Protein AF-A0A414FWM8-F1 (afdb_monomer)

Organism: NCBI:txid147207

Foldseek 3Di:
DLVLLVVLVADSVLLVVLLCLLVQPPDDDPVSSVVLNVQLVVQCVVVVYNVRSSVRSQVCCCPPVVDGSHDGDDDDDPDPPDPDPPPDVFFKWKWWFWDAPNDGDDDTLIDTQPDPWEWEFCQGDDPSHHNPFDPQGHNGFKTWYWDCDPDDRTFIKMAGQQIPQFKWKAALVRDDIDTHDHPDMDTDDQNIWIDGHDGIIIHMHIDGPVPND

InterPro domains:
  IPR000253 Forkhead-associated (FHA) domain [PF00498] (133-197)
  IPR000253 Forkhead-associated (FHA) domain [PS50006] (118-169)
  IPR008984 SMAD/FHA domain superfamily [SSF49879] (136-205)

pLDDT: mean 87.73, std 12.47, range [48.88, 98.5]

Mean predicted aligned error: 9.95 Å

Sequence (213 aa):
MVRALEASHDDVRLYRNALARVRDGEGYTVGERAEAALVLFVAAGCSANVGRAVDYTTEYIRCLMGGRLGTPTSCPVSLDPKKTQVDLVLPRVLGFVRIVDGVIASEPYWVSSGSAGAEIGALATGAEDITDVAGDVSAHHARVWYEAADAGAGRWMLSDLGSSNGTVVVDGDGSAPLRIAKDEAVEIHPGDEVRLGSRTTFVLVEGAAEMAR

Solvent-accessible surface area (backbone atoms only — not comparable to full-atom values): 11970 Å² total; per-residue (Å²): 107,68,74,60,36,52,76,65,76,45,64,50,64,58,47,52,53,52,50,48,24,45,72,54,23,71,98,63,55,75,65,55,29,51,50,52,48,48,46,32,51,50,35,27,68,73,61,76,31,48,68,63,10,52,53,51,33,49,49,46,38,37,75,76,65,75,45,68,86,34,78,49,82,88,72,92,69,89,77,77,82,70,86,70,76,76,88,62,96,60,61,54,21,45,22,41,26,36,40,53,96,92,36,84,72,50,73,63,52,50,39,48,55,87,48,95,36,29,39,34,14,60,63,43,79,57,94,64,31,45,49,95,59,42,93,64,37,33,47,59,22,30,39,38,36,47,47,82,44,99,72,73,80,54,48,38,36,39,27,20,58,58,34,86,58,41,35,33,42,31,51,64,84,71,54,78,73,43,68,52,53,68,73,36,71,45,82,56,54,66,52,22,35,43,31,40,33,91,73,28,35,28,43,30,36,76,49,56,58,88,68,68,116

Radius of gyration: 23.9 Å; Cα contacts (8 Å, |Δi|>4): 403; chains: 1; bounding box: 50×40×64 Å

Secondary structure (DSSP, 8-state):
-HHHHHTTT--HHHHHHHHHHHHH-TT--HHHHHHHHHHHHHHHHHHS-HHHHHHHHHHHHHHHSS---PPPPPPPP-----------SSPEEEEEEEEETTEE-S--EEEETTS--EEESTT--STT-B----TTS-SS-EEEEEE--SSS--EEEEEE-S-SS-EEEE-TT-PPPEEPPBT-EEEE-TT-EEEETTTEEEEEEEEEGGG--

Nearest PDB structures (foldseek):
  5e50-assembly2_B  TM=7.412E-01  e=2.375E-06  Homo sapiens
  1wln-assembly1_A  TM=7.825E-01  e=1.066E-04  Mus musculus
  3hx1-assembly2_B  TM=6.966E-01  e=4.638E-05  Synechocystis sp. PCC 6803
  5w7x-assembly2_A  TM=7.480E-01  e=4.182E-04  Homo sapiens
  4ejq-assembly2_D  TM=5.921E-01  e=1.131E-04  Homo sapiens

Structure (mmCIF, N/CA/C/O backbone):
data_AF-A0A414FWM8-F1
#
_entry.id   AF-A0A414FWM8-F1
#
loop_
_atom_site.group_PDB
_atom_site.id
_atom_site.type_symbol
_atom_site.label_atom_id
_atom_site.label_alt_id
_atom_site.label_comp_id
_atom_site.label_asym_id
_atom_site.label_entity_id
_atom_site.label_seq_id
_atom_site.pdbx_PDB_ins_code
_atom_site.Cartn_x
_atom_site.Cartn_y
_atom_site.Cartn_z
_atom_site.occupancy
_atom_site.B_iso_or_equiv
_atom_site.auth_seq_id
_atom_site.auth_comp_id
_atom_site.auth_asym_id
_atom_site.auth_atom_id
_atom_site.pdbx_PDB_model_num
ATOM 1 N N . MET A 1 1 ? 17.055 13.101 -25.011 1.00 85.94 1 MET A N 1
ATOM 2 C CA . MET A 1 1 ? 16.000 12.155 -25.429 1.00 85.94 1 MET A CA 1
ATOM 3 C C . MET A 1 1 ? 14.939 11.976 -24.350 1.00 85.94 1 MET A C 1
ATOM 5 O O . MET A 1 1 ? 13.837 12.436 -24.570 1.00 85.94 1 MET A O 1
ATOM 9 N N . VAL A 1 2 ? 15.269 11.435 -23.169 1.00 87.00 2 VAL A N 1
ATOM 10 C CA . VAL A 1 2 ? 14.332 11.227 -22.034 1.00 87.00 2 VAL A CA 1
ATOM 11 C C . VAL A 1 2 ? 13.368 12.401 -21.791 1.00 87.00 2 VAL A C 1
ATOM 13 O O . VAL A 1 2 ? 12.169 12.214 -21.924 1.00 87.00 2 VAL A O 1
ATOM 16 N N . ARG A 1 3 ? 13.880 13.621 -21.569 1.00 87.50 3 ARG A N 1
ATOM 17 C CA . ARG A 1 3 ? 13.036 14.818 -21.364 1.00 87.50 3 ARG A CA 1
ATOM 18 C C . ARG A 1 3 ? 12.088 15.132 -22.533 1.00 87.50 3 ARG A C 1
ATOM 20 O O . ARG A 1 3 ? 11.010 15.663 -22.317 1.00 87.50 3 ARG A O 1
ATOM 27 N N . ALA A 1 4 ? 12.494 14.832 -23.768 1.00 86.50 4 ALA A N 1
ATOM 28 C CA . ALA A 1 4 ? 11.677 15.081 -24.959 1.00 86.50 4 ALA A CA 1
ATOM 29 C C . ALA A 1 4 ? 10.542 14.052 -25.099 1.00 86.50 4 ALA A C 1
ATOM 31 O O . ALA A 1 4 ? 9.436 14.406 -25.495 1.00 86.50 4 ALA A O 1
ATOM 32 N N . LEU A 1 5 ? 10.803 12.796 -24.726 1.00 86.69 5 LEU A N 1
ATOM 33 C CA . LEU A 1 5 ? 9.792 11.737 -24.690 1.00 86.69 5 LEU A CA 1
ATOM 34 C C . LEU A 1 5 ? 8.802 11.945 -23.535 1.00 86.69 5 LEU A C 1
ATOM 36 O O . LEU A 1 5 ? 7.604 11.777 -23.732 1.00 86.69 5 LEU A O 1
ATOM 40 N N . GLU A 1 6 ? 9.280 12.401 -22.368 1.00 85.50 6 GLU A N 1
ATOM 41 C CA . GLU A 1 6 ? 8.423 12.796 -21.235 1.00 85.50 6 GLU A CA 1
ATOM 42 C C . GLU A 1 6 ? 7.457 13.918 -21.645 1.00 85.50 6 GLU A C 1
ATOM 44 O O . GLU A 1 6 ? 6.262 13.831 -21.380 1.00 85.50 6 GLU A O 1
ATOM 49 N N . ALA A 1 7 ? 7.950 14.926 -22.373 1.00 86.62 7 ALA A N 1
ATOM 50 C CA . ALA A 1 7 ? 7.121 16.002 -22.918 1.00 86.62 7 ALA A CA 1
ATOM 51 C C . ALA A 1 7 ? 6.130 15.538 -24.006 1.00 86.62 7 ALA A C 1
ATOM 53 O O . ALA A 1 7 ? 5.180 16.254 -24.305 1.00 86.62 7 ALA A O 1
ATOM 54 N N . SER A 1 8 ? 6.343 14.354 -24.589 1.00 82.75 8 SER A N 1
ATOM 55 C CA . SER A 1 8 ? 5.460 13.751 -25.598 1.00 82.75 8 SER A CA 1
ATOM 56 C C . SER A 1 8 ? 4.469 12.743 -24.996 1.00 82.75 8 SER A C 1
ATOM 58 O O . SER A 1 8 ? 3.759 12.080 -25.745 1.00 82.75 8 SER A O 1
ATOM 60 N N . HIS A 1 9 ? 4.410 12.626 -23.662 1.00 78.25 9 HIS A N 1
ATOM 61 C CA . HIS A 1 9 ? 3.551 11.688 -22.924 1.00 78.25 9 HIS A CA 1
ATOM 62 C C . HIS A 1 9 ? 3.754 10.201 -23.272 1.00 78.25 9 HIS A C 1
ATOM 64 O O . HIS A 1 9 ? 2.828 9.402 -23.146 1.00 78.25 9 HIS A O 1
ATOM 70 N N . ASP A 1 10 ? 4.960 9.816 -23.688 1.00 84.06 10 ASP A N 1
ATOM 71 C CA . ASP A 1 10 ? 5.282 8.427 -24.028 1.00 84.06 10 ASP A CA 1
ATOM 72 C C . ASP A 1 10 ? 5.897 7.660 -22.841 1.00 84.06 10 ASP A C 1
ATOM 74 O O . ASP A 1 10 ? 6.390 8.260 -21.879 1.00 84.06 10 ASP A O 1
ATOM 78 N N . ASP A 1 11 ? 5.913 6.324 -22.902 1.00 86.12 11 ASP A N 1
ATOM 79 C CA . ASP A 1 11 ? 6.473 5.475 -21.847 1.00 86.12 11 ASP A CA 1
ATOM 80 C C . ASP A 1 11 ? 8.008 5.505 -21.852 1.00 86.12 11 ASP A C 1
ATOM 82 O O . ASP A 1 11 ? 8.725 4.649 -22.378 1.00 86.12 11 ASP A O 1
ATOM 86 N N . VAL A 1 12 ? 8.538 6.514 -21.178 1.00 89.69 12 VAL A N 1
ATOM 87 C CA . VAL A 1 12 ? 9.975 6.727 -21.006 1.00 89.69 12 VAL A CA 1
ATOM 88 C C . VAL A 1 12 ? 10.642 5.589 -20.222 1.00 89.69 12 VAL A C 1
ATOM 90 O O . VAL A 1 12 ? 11.857 5.391 -20.352 1.00 89.69 12 VAL A O 1
ATOM 93 N N . ARG A 1 13 ? 9.889 4.800 -19.438 1.00 91.75 13 ARG A N 1
ATOM 94 C CA . ARG A 1 13 ? 10.433 3.640 -18.713 1.00 91.75 13 ARG A CA 1
ATOM 95 C C . ARG A 1 13 ? 10.885 2.575 -19.705 1.00 91.75 13 ARG A C 1
ATOM 97 O O . ARG A 1 13 ? 11.991 2.056 -19.561 1.00 91.75 13 ARG A O 1
ATOM 104 N N . LEU A 1 14 ? 10.103 2.323 -20.755 1.00 92.62 14 LEU A N 1
ATOM 105 C CA . LEU A 1 14 ? 10.467 1.389 -21.820 1.00 92.62 14 LEU A CA 1
ATOM 106 C C . LEU A 1 14 ? 11.756 1.818 -22.543 1.00 92.62 14 LEU A C 1
ATOM 108 O O . LEU A 1 14 ? 12.649 0.993 -22.745 1.00 92.62 14 LEU A O 1
ATOM 112 N N . TYR A 1 15 ? 11.918 3.114 -22.834 1.00 93.06 15 TYR A N 1
ATOM 113 C CA . TYR A 1 15 ? 13.146 3.641 -23.444 1.00 93.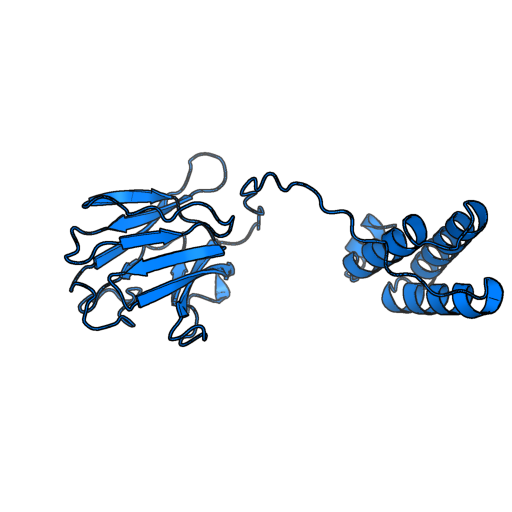06 15 TYR A CA 1
ATOM 114 C C . TYR A 1 15 ? 14.369 3.428 -22.539 1.00 93.06 15 TYR A C 1
ATOM 116 O O . TYR A 1 15 ? 15.413 2.955 -22.994 1.00 93.06 15 TYR A O 1
ATOM 124 N N . ARG A 1 16 ? 14.249 3.747 -21.239 1.00 92.75 16 ARG A N 1
ATOM 125 C CA . ARG A 1 16 ? 15.324 3.532 -20.250 1.00 92.75 16 ARG A CA 1
ATOM 126 C C . ARG A 1 16 ? 15.691 2.051 -20.142 1.00 92.75 16 ARG A C 1
ATOM 128 O O . ARG A 1 16 ? 16.875 1.724 -20.130 1.00 92.75 16 ARG A O 1
ATOM 135 N N . ASN A 1 17 ? 14.693 1.171 -20.128 1.00 91.75 17 ASN A N 1
ATOM 136 C CA . ASN A 1 17 ? 14.881 -0.275 -20.069 1.00 91.75 17 ASN A CA 1
ATOM 137 C C . ASN A 1 17 ? 15.600 -0.820 -21.310 1.00 91.75 17 ASN A C 1
ATOM 139 O O . ASN A 1 17 ? 16.481 -1.669 -21.181 1.00 91.75 17 ASN A O 1
ATOM 143 N N . ALA A 1 18 ? 15.238 -0.347 -22.505 1.00 92.31 18 ALA A N 1
ATOM 144 C CA . ALA A 1 18 ? 15.902 -0.733 -23.747 1.00 92.31 18 ALA A CA 1
ATOM 145 C C . ALA A 1 18 ? 17.357 -0.246 -23.777 1.00 92.31 18 ALA A C 1
ATOM 147 O O . ALA A 1 18 ? 18.261 -1.024 -24.073 1.00 92.31 18 ALA A O 1
ATOM 148 N N . LEU A 1 19 ? 17.605 1.007 -23.382 1.00 92.19 19 LEU A N 1
ATOM 149 C CA . LEU A 1 19 ? 18.957 1.560 -23.312 1.00 92.19 19 LEU A CA 1
ATOM 150 C C . LEU A 1 19 ? 19.838 0.821 -22.293 1.00 92.19 19 LEU A C 1
ATOM 152 O O . LEU A 1 19 ? 21.001 0.549 -22.583 1.00 92.19 19 LEU A O 1
ATOM 156 N N . ALA A 1 20 ? 19.293 0.462 -21.126 1.00 90.75 20 ALA A N 1
ATOM 157 C CA . ALA A 1 20 ? 20.005 -0.338 -20.129 1.00 90.75 20 ALA A CA 1
ATOM 158 C C . ALA A 1 20 ? 20.397 -1.713 -20.688 1.00 90.75 20 ALA A C 1
ATOM 160 O O . ALA A 1 20 ? 21.539 -2.130 -20.538 1.00 90.75 20 ALA A O 1
ATOM 161 N N . ARG A 1 21 ? 19.496 -2.382 -21.418 1.00 89.69 21 ARG A N 1
ATOM 162 C CA . ARG A 1 21 ? 19.806 -3.659 -22.079 1.00 89.69 21 ARG A CA 1
ATOM 163 C C . ARG A 1 21 ? 20.855 -3.524 -23.185 1.00 89.69 21 ARG A C 1
ATOM 165 O O . ARG A 1 21 ? 21.695 -4.404 -23.313 1.00 89.69 21 ARG A O 1
ATOM 172 N N . VAL A 1 22 ? 20.849 -2.437 -23.962 1.00 90.69 22 VAL A N 1
ATOM 173 C CA . VAL A 1 22 ? 21.924 -2.166 -24.937 1.00 90.69 22 VAL A CA 1
ATOM 174 C C . VAL A 1 22 ? 23.261 -1.960 -24.225 1.00 90.69 22 VAL A C 1
ATOM 176 O O . VAL A 1 22 ? 24.287 -2.451 -24.683 1.00 90.69 22 VAL A O 1
ATOM 179 N N . ARG A 1 23 ? 23.267 -1.235 -23.103 1.00 87.56 23 ARG A N 1
ATOM 180 C CA . ARG A 1 23 ? 24.487 -0.929 -22.348 1.00 87.56 23 ARG A CA 1
ATOM 181 C C . ARG A 1 23 ? 25.073 -2.162 -21.658 1.00 87.56 23 ARG A C 1
ATOM 183 O O . ARG A 1 23 ? 26.277 -2.385 -21.755 1.00 87.56 23 ARG A O 1
ATOM 190 N N . ASP A 1 24 ? 24.224 -2.927 -20.980 1.00 85.75 24 ASP A N 1
ATOM 191 C CA . ASP A 1 24 ? 24.625 -3.980 -20.041 1.00 85.75 24 ASP A CA 1
ATOM 192 C C . ASP A 1 24 ? 24.451 -5.395 -20.622 1.00 85.75 24 ASP A C 1
ATOM 194 O O . ASP A 1 24 ? 24.758 -6.383 -19.959 1.00 85.75 24 ASP A O 1
ATOM 198 N N . GLY A 1 25 ? 23.945 -5.512 -21.854 1.00 79.88 25 GLY A N 1
ATOM 199 C CA . GLY A 1 25 ? 23.781 -6.784 -22.548 1.00 79.88 25 GLY A CA 1
ATOM 200 C C . GLY A 1 25 ? 25.122 -7.447 -22.870 1.00 79.88 25 GLY A C 1
ATOM 201 O O . GLY A 1 25 ? 26.041 -6.820 -23.409 1.00 79.88 25 GLY A O 1
ATOM 202 N N . GLU A 1 26 ? 25.220 -8.738 -22.558 1.00 78.94 26 GLU A N 1
ATOM 203 C CA . GLU A 1 26 ? 26.382 -9.566 -22.880 1.00 78.94 26 GLU A CA 1
ATOM 204 C C . GLU A 1 26 ? 26.436 -9.914 -24.377 1.00 78.94 26 GLU A C 1
ATOM 206 O O . GLU A 1 26 ? 25.439 -9.830 -25.093 1.00 78.94 26 GLU A O 1
ATOM 211 N N . GLY A 1 27 ? 27.614 -10.316 -24.863 1.00 79.06 27 GLY A N 1
ATOM 212 C CA . GLY A 1 27 ? 27.788 -10.792 -26.242 1.00 79.06 27 GLY A CA 1
ATOM 213 C C . GLY A 1 27 ? 27.981 -9.704 -27.303 1.00 79.06 27 GLY A C 1
ATOM 214 O O . GLY A 1 27 ? 28.142 -10.045 -28.468 1.00 79.06 27 GLY A O 1
ATOM 215 N N . TYR A 1 28 ? 28.027 -8.427 -26.912 1.00 84.25 28 TYR A N 1
ATOM 216 C CA . TYR A 1 28 ? 28.297 -7.301 -27.813 1.00 84.25 28 TYR A CA 1
ATOM 217 C C . TYR A 1 28 ? 29.640 -6.626 -27.526 1.00 84.25 28 TYR A C 1
ATOM 219 O O . TYR A 1 28 ? 30.096 -6.526 -26.382 1.00 84.25 28 TYR A O 1
ATOM 227 N N . THR A 1 29 ? 30.266 -6.094 -28.567 1.00 88.44 29 THR A N 1
ATOM 228 C CA . THR A 1 29 ? 31.413 -5.188 -28.473 1.00 88.44 29 THR A CA 1
ATOM 229 C C . THR A 1 29 ? 30.976 -3.775 -28.070 1.00 88.44 29 THR A C 1
ATOM 231 O O . THR A 1 29 ? 29.799 -3.416 -28.103 1.00 88.44 29 THR A O 1
ATOM 234 N N . VAL A 1 30 ? 31.935 -2.923 -27.691 1.00 89.00 30 VAL A N 1
ATOM 235 C CA . VAL A 1 30 ? 31.656 -1.503 -27.399 1.00 89.00 30 VAL A CA 1
ATOM 236 C C . VAL A 1 30 ? 31.080 -0.783 -28.626 1.00 89.00 30 VAL A C 1
ATOM 238 O O . VAL A 1 30 ? 30.173 0.032 -28.471 1.00 89.00 30 VAL A O 1
ATOM 241 N N . GLY A 1 31 ? 31.575 -1.103 -29.827 1.00 89.81 31 GLY A N 1
ATOM 242 C CA . GLY A 1 31 ? 31.095 -0.516 -31.080 1.00 89.81 31 GLY A CA 1
ATOM 243 C C . GLY A 1 31 ? 29.647 -0.895 -31.370 1.00 89.81 31 GLY A C 1
ATOM 244 O O . GLY A 1 31 ? 28.814 -0.021 -31.575 1.00 89.81 31 GLY A O 1
ATOM 245 N N . GLU A 1 32 ? 29.331 -2.182 -31.261 1.00 89.62 32 GLU A N 1
ATOM 246 C CA . GLU A 1 32 ? 27.973 -2.706 -31.423 1.00 89.62 32 GLU A CA 1
ATOM 247 C C . GLU A 1 32 ? 26.982 -2.086 -30.429 1.00 89.62 32 GLU A C 1
ATOM 249 O O . GLU A 1 32 ? 25.879 -1.690 -30.803 1.00 89.62 32 GLU A O 1
ATOM 254 N N . ARG A 1 33 ? 27.385 -1.908 -29.164 1.00 91.12 33 ARG A N 1
ATOM 255 C CA . ARG A 1 33 ? 26.550 -1.209 -28.175 1.00 91.12 33 ARG A CA 1
ATOM 256 C C . ARG A 1 33 ? 26.312 0.255 -28.537 1.00 91.12 33 ARG A C 1
ATOM 258 O O . ARG A 1 33 ? 25.193 0.746 -28.393 1.00 91.12 33 ARG A O 1
ATOM 265 N N . ALA A 1 34 ? 27.347 0.961 -28.991 1.00 92.56 34 ALA A N 1
ATOM 266 C CA . ALA A 1 34 ? 27.219 2.354 -29.411 1.00 92.56 34 ALA A CA 1
ATOM 267 C C . ALA A 1 34 ? 26.302 2.489 -30.636 1.00 92.56 34 ALA A C 1
ATOM 269 O O . ALA A 1 34 ? 25.457 3.383 -30.677 1.00 92.56 34 ALA A O 1
ATOM 270 N N . GLU A 1 35 ? 26.423 1.571 -31.593 1.00 93.75 35 GLU A N 1
ATOM 271 C CA . GLU A 1 35 ? 25.574 1.499 -32.778 1.00 93.75 35 GLU A CA 1
ATOM 272 C C . GLU A 1 35 ? 24.109 1.251 -32.406 1.00 93.75 35 GLU A C 1
ATOM 274 O O . GLU A 1 35 ? 23.242 2.051 -32.756 1.00 93.75 35 GLU A O 1
ATOM 279 N N . ALA A 1 36 ? 23.825 0.220 -31.610 1.00 92.81 36 ALA A N 1
ATOM 280 C CA . ALA A 1 36 ? 22.475 -0.077 -31.139 1.00 92.81 36 ALA A CA 1
ATOM 281 C C . ALA A 1 36 ? 21.853 1.092 -30.349 1.00 92.81 36 ALA A C 1
ATOM 283 O O . ALA A 1 36 ? 20.671 1.405 -30.520 1.00 92.81 36 ALA A O 1
ATOM 284 N N . ALA A 1 37 ? 22.642 1.781 -29.517 1.00 94.81 37 ALA A N 1
ATOM 285 C CA . ALA A 1 37 ? 22.182 2.952 -28.771 1.00 94.81 37 ALA A CA 1
ATOM 286 C C . ALA A 1 37 ? 21.867 4.137 -29.699 1.00 94.81 37 ALA A C 1
ATOM 288 O O . ALA A 1 37 ? 20.877 4.841 -29.481 1.00 94.81 37 ALA A O 1
ATOM 289 N N . LEU A 1 38 ? 22.674 4.345 -30.744 1.00 96.12 38 LEU A N 1
ATOM 290 C CA . LEU A 1 38 ? 22.427 5.368 -31.758 1.00 96.12 38 LEU A CA 1
ATOM 291 C C . LEU A 1 38 ? 21.159 5.057 -32.556 1.00 96.12 38 LEU A C 1
ATOM 293 O O . LEU A 1 38 ? 20.334 5.947 -32.747 1.00 96.12 38 LEU A O 1
ATOM 297 N N . VAL A 1 39 ? 20.967 3.802 -32.968 1.00 96.06 39 VAL A N 1
ATOM 298 C CA . VAL A 1 39 ? 19.754 3.359 -33.668 1.00 96.06 39 VAL A CA 1
ATOM 299 C C . VAL A 1 39 ? 18.517 3.614 -32.808 1.00 96.06 39 VAL A C 1
ATOM 301 O O . VAL A 1 39 ? 17.552 4.188 -33.303 1.00 96.06 39 VAL A O 1
ATOM 304 N N . LEU A 1 40 ? 18.554 3.267 -31.515 1.00 95.88 40 LEU A N 1
ATOM 305 C CA . LEU A 1 40 ? 17.463 3.556 -30.575 1.00 95.88 40 LEU A CA 1
ATOM 306 C C . LEU A 1 40 ? 17.184 5.054 -30.446 1.00 95.88 40 LEU A C 1
ATOM 308 O O . LEU A 1 40 ? 16.029 5.477 -30.477 1.00 95.88 40 LEU A O 1
ATOM 312 N N . PHE A 1 41 ? 18.235 5.865 -30.323 1.00 96.31 41 PHE A N 1
ATOM 313 C CA . PHE A 1 41 ? 18.110 7.315 -30.226 1.00 96.31 41 PHE A CA 1
ATOM 314 C C . PHE A 1 41 ? 17.474 7.919 -31.485 1.00 96.31 41 PHE A C 1
ATOM 316 O O . PHE A 1 41 ? 16.538 8.713 -31.383 1.00 96.31 41 PHE A O 1
ATOM 323 N N . VAL A 1 42 ? 17.951 7.529 -32.669 1.00 96.75 42 VAL A N 1
ATOM 324 C CA . VAL A 1 42 ? 17.437 8.027 -33.952 1.00 96.75 42 VAL A CA 1
ATOM 325 C C . VAL A 1 42 ? 16.004 7.554 -34.172 1.00 96.75 42 VAL A C 1
ATOM 327 O O . VAL A 1 42 ? 15.140 8.371 -34.475 1.00 96.75 42 VAL A O 1
ATOM 330 N N . ALA A 1 43 ? 15.717 6.270 -33.951 1.00 96.12 43 ALA A N 1
ATOM 331 C CA . ALA A 1 43 ? 14.373 5.728 -34.108 1.00 96.12 43 ALA A CA 1
ATOM 332 C C . ALA A 1 43 ? 13.372 6.413 -33.162 1.00 96.12 43 ALA A C 1
ATOM 334 O O . ALA A 1 43 ? 12.271 6.756 -33.595 1.00 96.12 43 ALA A O 1
ATOM 335 N N . ALA A 1 44 ? 13.757 6.696 -31.912 1.00 95.00 44 ALA A N 1
ATOM 336 C CA . ALA A 1 44 ? 12.927 7.441 -30.963 1.00 95.00 44 ALA A CA 1
ATOM 337 C C . ALA A 1 44 ? 12.697 8.892 -31.406 1.00 95.00 44 ALA A C 1
ATOM 339 O O . ALA A 1 44 ? 11.567 9.372 -31.361 1.00 95.00 44 ALA A O 1
ATOM 340 N N . GLY A 1 45 ? 13.740 9.574 -31.889 1.00 91.88 45 GLY A N 1
ATOM 341 C CA . GLY A 1 45 ? 13.624 10.944 -32.391 1.00 91.88 45 GLY A CA 1
ATOM 342 C C . GLY A 1 45 ? 12.757 11.061 -33.647 1.00 91.88 45 GLY A C 1
ATOM 343 O O . GLY A 1 45 ? 11.976 11.998 -33.763 1.00 91.88 45 GLY A O 1
ATOM 344 N N . CYS A 1 46 ? 12.863 10.106 -34.574 1.00 94.12 46 CYS A N 1
ATOM 345 C CA . CYS A 1 46 ? 12.112 10.121 -35.830 1.00 94.12 46 CYS A CA 1
ATOM 346 C C . CYS A 1 46 ? 10.656 9.683 -35.668 1.00 94.12 46 CYS A C 1
ATOM 348 O O . CYS A 1 46 ? 9.785 10.190 -36.370 1.00 94.12 46 CYS A O 1
ATOM 350 N N . SER A 1 47 ? 10.391 8.717 -34.790 1.00 92.19 47 SER A N 1
ATOM 351 C CA . SER A 1 47 ? 9.037 8.187 -34.607 1.00 92.19 47 SER A CA 1
ATOM 352 C C . SER A 1 47 ? 8.223 8.952 -33.570 1.00 92.19 47 SER A C 1
ATOM 354 O O . SER A 1 47 ? 7.001 8.825 -33.583 1.00 92.19 47 SER A O 1
ATOM 356 N N . ALA A 1 48 ? 8.888 9.685 -32.665 1.00 89.12 48 ALA A N 1
ATOM 357 C CA . ALA A 1 48 ? 8.288 10.206 -31.437 1.00 89.12 48 ALA A CA 1
ATOM 358 C C . ALA A 1 48 ? 7.451 9.136 -30.701 1.00 89.12 48 ALA A C 1
ATOM 360 O O . ALA A 1 48 ? 6.427 9.447 -30.100 1.00 89.12 48 ALA A O 1
ATOM 361 N N . ASN A 1 49 ? 7.861 7.866 -30.822 1.00 91.38 49 ASN A N 1
ATOM 362 C CA . ASN A 1 49 ? 7.158 6.714 -30.284 1.00 91.38 49 ASN A CA 1
ATOM 363 C C . ASN A 1 49 ? 8.162 5.678 -29.755 1.00 91.38 49 ASN A C 1
ATOM 365 O O . ASN A 1 49 ? 8.877 5.030 -30.523 1.00 91.38 49 ASN A O 1
ATOM 369 N N . VAL A 1 50 ? 8.213 5.504 -28.439 1.00 93.31 50 VAL A N 1
ATOM 370 C CA . VAL A 1 50 ? 9.171 4.629 -27.762 1.00 93.31 50 VAL A CA 1
ATOM 371 C C . VAL A 1 50 ? 8.976 3.175 -28.168 1.00 93.31 50 VAL A C 1
ATOM 373 O O . VAL A 1 50 ? 9.965 2.498 -28.440 1.00 93.31 50 VAL A O 1
ATOM 376 N N . GLY A 1 51 ? 7.731 2.701 -28.261 1.00 94.12 51 GLY A N 1
ATOM 377 C CA . GLY A 1 51 ? 7.434 1.326 -28.673 1.00 94.12 51 GLY A CA 1
ATOM 378 C C . GLY A 1 51 ? 8.001 1.016 -30.058 1.00 94.12 51 GLY A C 1
ATOM 379 O O . GLY A 1 51 ? 8.816 0.108 -30.210 1.00 94.12 51 GLY A O 1
ATOM 380 N N . ARG A 1 52 ? 7.679 1.854 -31.051 1.00 94.38 52 ARG A N 1
ATOM 381 C CA . ARG A 1 52 ? 8.186 1.709 -32.425 1.00 94.38 52 ARG A CA 1
ATOM 382 C C . ARG A 1 52 ? 9.703 1.813 -32.502 1.00 94.38 52 ARG A C 1
ATOM 384 O O . ARG A 1 52 ? 10.313 1.119 -33.310 1.00 94.38 52 ARG A O 1
ATOM 391 N N . ALA A 1 53 ? 10.308 2.679 -31.693 1.00 95.50 53 ALA A N 1
ATOM 392 C CA . ALA A 1 53 ? 11.756 2.805 -31.633 1.00 95.50 53 ALA A CA 1
ATOM 393 C C . ALA A 1 53 ? 12.416 1.532 -31.093 1.00 95.50 53 ALA A C 1
ATOM 395 O O . ALA A 1 53 ? 13.364 1.040 -31.696 1.00 95.50 53 ALA A O 1
ATOM 396 N N . VAL A 1 54 ? 11.890 0.971 -30.001 1.00 95.62 54 VAL A N 1
ATOM 397 C CA . VAL A 1 54 ? 12.398 -0.273 -29.408 1.00 95.62 54 VAL A CA 1
ATOM 398 C C . VAL A 1 54 ? 12.204 -1.458 -30.350 1.00 95.62 54 VAL A C 1
ATOM 400 O O . VAL A 1 54 ? 13.144 -2.237 -30.522 1.00 95.62 54 VAL A O 1
ATOM 403 N N . ASP A 1 55 ? 11.048 -1.573 -31.003 1.00 95.50 55 ASP A N 1
ATOM 404 C CA . ASP A 1 55 ? 10.791 -2.622 -31.995 1.00 95.50 55 ASP A CA 1
ATOM 405 C C . ASP A 1 55 ? 11.776 -2.526 -33.163 1.00 95.50 55 ASP A C 1
ATOM 407 O O . ASP A 1 55 ? 12.426 -3.511 -33.517 1.00 95.50 55 ASP A O 1
ATOM 411 N N . TYR A 1 56 ? 11.955 -1.320 -33.716 1.00 95.88 56 TYR A N 1
ATOM 412 C CA . TYR A 1 56 ? 12.890 -1.077 -34.811 1.00 95.88 56 TYR A CA 1
ATOM 413 C C . TYR A 1 56 ? 14.331 -1.415 -34.419 1.00 95.88 56 TYR A C 1
ATOM 415 O O . TYR A 1 56 ? 15.029 -2.106 -35.158 1.00 95.88 56 TYR A O 1
ATOM 423 N N . THR A 1 57 ? 14.789 -0.965 -33.250 1.00 94.50 57 THR A N 1
ATOM 424 C CA . THR A 1 57 ? 16.141 -1.266 -32.766 1.00 94.50 57 THR A CA 1
ATOM 425 C C . THR A 1 57 ? 16.332 -2.755 -32.502 1.00 94.50 57 THR A C 1
ATOM 427 O O . THR A 1 57 ? 17.384 -3.300 -32.827 1.00 94.50 57 THR A O 1
ATOM 430 N N . THR A 1 58 ? 15.331 -3.433 -31.943 1.00 92.69 58 THR A N 1
ATOM 431 C CA . THR A 1 58 ? 15.399 -4.881 -31.701 1.00 92.69 58 THR A CA 1
ATOM 432 C C . THR A 1 58 ? 15.517 -5.645 -33.016 1.00 92.69 58 THR A C 1
ATOM 434 O O . THR A 1 58 ? 16.336 -6.558 -33.129 1.00 92.69 58 THR A O 1
ATOM 437 N N . GLU A 1 59 ? 14.749 -5.239 -34.025 1.00 93.75 59 GLU A N 1
ATOM 438 C CA . GLU A 1 59 ? 14.807 -5.811 -35.367 1.00 93.75 59 GLU A CA 1
ATOM 439 C C . GLU A 1 59 ? 16.150 -5.536 -36.056 1.00 93.75 59 GLU A C 1
ATOM 441 O O . GLU A 1 59 ? 16.734 -6.438 -36.659 1.00 93.75 59 GLU A O 1
ATOM 446 N N . TYR A 1 60 ? 16.679 -4.320 -35.906 1.00 92.81 60 TYR A N 1
ATOM 447 C CA . TYR A 1 60 ? 17.999 -3.935 -36.401 1.00 92.81 60 TYR A CA 1
ATOM 448 C C . TYR A 1 60 ? 19.095 -4.834 -35.820 1.00 92.81 60 TYR A C 1
ATOM 450 O O . TYR A 1 60 ? 19.859 -5.445 -36.565 1.00 92.81 60 TYR A O 1
ATOM 458 N N . ILE A 1 61 ? 19.136 -4.971 -34.490 1.00 90.56 61 ILE A N 1
ATOM 459 C CA . ILE A 1 61 ? 20.110 -5.816 -33.786 1.00 90.56 61 ILE A CA 1
ATOM 460 C C . ILE A 1 61 ? 20.002 -7.271 -34.258 1.00 90.56 61 ILE A C 1
ATOM 462 O O . ILE A 1 61 ? 21.018 -7.928 -34.491 1.00 90.56 61 ILE A O 1
ATOM 466 N N . ARG A 1 62 ? 18.776 -7.772 -34.444 1.00 89.12 62 ARG A N 1
ATOM 467 C CA . ARG A 1 62 ? 18.539 -9.132 -34.935 1.00 89.12 62 ARG A CA 1
ATOM 468 C C . ARG A 1 62 ? 19.093 -9.343 -36.338 1.00 89.12 62 ARG A C 1
ATOM 470 O O . ARG A 1 62 ? 19.784 -10.330 -36.575 1.00 89.12 62 ARG A O 1
ATOM 477 N N . CYS A 1 63 ? 18.770 -8.444 -37.261 1.00 89.31 63 CYS A N 1
ATOM 478 C CA . CYS A 1 63 ? 19.090 -8.613 -38.675 1.00 89.31 63 CYS A CA 1
ATOM 479 C C . CYS A 1 63 ? 20.549 -8.295 -39.012 1.00 89.31 63 CYS A C 1
ATOM 481 O O . CYS A 1 63 ? 21.123 -8.957 -39.872 1.00 89.31 63 CYS A O 1
ATOM 483 N N . LEU A 1 64 ? 21.143 -7.294 -38.361 1.00 85.94 64 LEU A N 1
ATOM 484 C CA . LEU A 1 64 ? 22.453 -6.763 -38.752 1.00 85.94 64 LEU A CA 1
ATOM 485 C C . LEU A 1 64 ? 23.572 -7.138 -37.787 1.00 85.94 64 LEU A 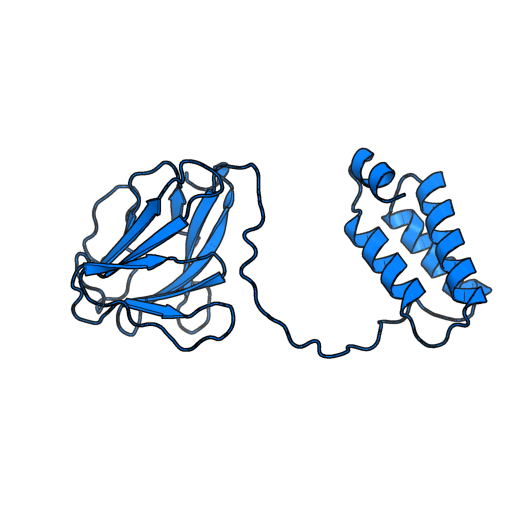C 1
ATOM 487 O O . LEU A 1 64 ? 24.723 -7.214 -38.200 1.00 85.94 64 LEU A O 1
ATOM 491 N N . MET A 1 65 ? 23.238 -7.424 -36.530 1.00 82.44 65 MET A N 1
ATOM 492 C CA . MET A 1 65 ? 24.221 -7.763 -35.497 1.00 82.44 65 MET A CA 1
ATOM 493 C C . MET A 1 65 ? 24.115 -9.232 -35.064 1.00 82.44 65 MET A C 1
ATOM 495 O O . MET A 1 65 ? 24.839 -9.672 -34.178 1.00 82.44 65 MET A O 1
ATOM 499 N N . GLY A 1 66 ? 23.189 -9.998 -35.661 1.00 77.31 66 GLY A N 1
ATOM 500 C CA . GLY A 1 66 ? 23.011 -11.436 -35.423 1.00 77.31 66 GLY A CA 1
ATOM 501 C C . GLY A 1 66 ? 22.608 -11.808 -33.993 1.00 77.31 66 GLY A C 1
ATOM 502 O O . GLY A 1 66 ? 22.656 -12.982 -33.628 1.00 77.31 66 GLY A O 1
ATOM 503 N N . GLY A 1 67 ? 22.228 -10.825 -33.175 1.00 76.81 67 GLY A N 1
ATOM 504 C CA . GLY A 1 67 ? 21.998 -11.001 -31.746 1.00 76.81 67 GLY A CA 1
ATOM 505 C C . GLY A 1 67 ? 20.577 -10.655 -31.311 1.00 76.81 67 GLY A C 1
ATOM 506 O O . GLY A 1 67 ? 19.696 -10.343 -32.109 1.00 76.81 67 GLY A O 1
ATOM 507 N N . ARG A 1 68 ? 20.338 -10.704 -30.004 1.00 76.38 68 ARG A N 1
ATOM 508 C CA . ARG A 1 68 ? 19.103 -10.235 -29.367 1.00 76.38 68 ARG A CA 1
ATOM 509 C C . ARG A 1 68 ? 19.477 -9.283 -28.245 1.00 76.38 68 ARG A C 1
ATOM 511 O O . ARG A 1 68 ? 20.501 -9.488 -27.604 1.00 76.38 68 ARG A O 1
ATOM 518 N N . LEU A 1 69 ? 18.613 -8.310 -27.953 1.00 76.75 69 LEU A N 1
ATOM 519 C CA . LEU A 1 69 ? 18.703 -7.538 -26.711 1.00 76.75 69 LEU A CA 1
ATOM 520 C C . LEU A 1 69 ? 18.672 -8.506 -25.519 1.00 76.75 69 LEU A C 1
ATOM 522 O O . LEU A 1 69 ? 17.612 -8.992 -25.123 1.00 76.75 69 LEU A O 1
ATOM 526 N N . GLY A 1 70 ? 19.858 -8.829 -25.008 1.00 71.88 70 GLY A N 1
ATOM 527 C CA . GLY A 1 70 ? 20.043 -9.772 -23.919 1.00 71.88 70 GLY A CA 1
ATOM 528 C C . GLY A 1 70 ? 19.495 -9.212 -22.614 1.00 71.88 70 GLY A C 1
ATOM 529 O O . GLY A 1 70 ? 19.450 -7.998 -22.401 1.00 71.88 70 GLY A O 1
ATOM 530 N N . THR A 1 71 ? 19.074 -10.106 -21.727 1.00 74.69 71 THR A N 1
ATOM 531 C CA . THR A 1 71 ? 18.814 -9.743 -20.335 1.00 74.69 71 THR A CA 1
ATOM 532 C C . THR A 1 71 ? 20.167 -9.546 -19.647 1.00 74.69 71 THR A C 1
ATOM 534 O O . THR A 1 71 ? 20.972 -10.474 -19.682 1.00 74.69 71 THR A O 1
ATOM 537 N N . PRO A 1 72 ? 20.443 -8.376 -19.043 1.00 72.50 72 PRO A N 1
ATOM 538 C CA . PRO A 1 72 ? 21.660 -8.175 -18.268 1.00 72.50 72 PRO A CA 1
ATOM 539 C C . PRO A 1 72 ? 21.741 -9.181 -17.120 1.00 72.50 72 PRO A C 1
ATOM 541 O O . PRO A 1 72 ? 20.723 -9.487 -16.490 1.00 72.50 72 PRO A O 1
ATOM 544 N N . THR A 1 73 ? 22.942 -9.675 -16.835 1.00 74.00 73 THR A N 1
ATOM 545 C CA . THR A 1 73 ? 23.175 -10.591 -15.715 1.00 74.00 73 THR A CA 1
ATOM 546 C C . THR A 1 73 ? 22.837 -9.900 -14.395 1.00 74.00 73 THR A C 1
ATOM 548 O O . THR A 1 73 ? 23.257 -8.770 -14.137 1.00 74.00 73 THR A O 1
ATOM 551 N N . SER A 1 74 ? 22.047 -10.567 -13.552 1.00 73.31 74 SER A N 1
ATOM 552 C CA . SER A 1 74 ? 21.676 -10.040 -12.240 1.00 73.31 74 SER A CA 1
ATOM 553 C C . SER A 1 74 ? 22.888 -10.041 -11.307 1.00 73.31 74 SER A C 1
ATOM 555 O O . SER A 1 74 ? 23.406 -11.106 -10.974 1.00 73.31 74 SER A O 1
ATOM 557 N N . CYS A 1 75 ? 23.294 -8.866 -10.834 1.00 67.88 75 CYS A N 1
ATOM 558 C CA . CYS A 1 75 ? 24.247 -8.726 -9.737 1.00 67.88 75 CYS A CA 1
ATOM 559 C C . CYS A 1 75 ? 23.466 -8.419 -8.451 1.00 67.88 75 CYS A C 1
ATOM 561 O O . CYS A 1 75 ? 22.779 -7.395 -8.419 1.00 67.88 75 CYS A O 1
ATOM 563 N N . PRO A 1 76 ? 23.540 -9.257 -7.400 1.00 62.09 76 PRO A N 1
ATOM 564 C CA . PRO A 1 76 ? 22.935 -8.932 -6.116 1.00 62.09 76 PRO A CA 1
ATOM 565 C C . PRO A 1 76 ? 23.576 -7.651 -5.585 1.00 62.09 76 PRO A C 1
ATOM 567 O O . PRO A 1 76 ? 24.785 -7.599 -5.360 1.00 62.09 76 PRO A O 1
ATOM 570 N N . VAL A 1 77 ? 22.773 -6.607 -5.412 1.00 62.94 77 VAL A N 1
ATOM 571 C CA . VAL A 1 77 ? 23.200 -5.389 -4.727 1.00 62.94 77 VAL A CA 1
ATOM 572 C C . VAL A 1 77 ? 22.687 -5.492 -3.300 1.00 62.94 77 VAL A C 1
ATOM 574 O O . VAL A 1 77 ? 21.515 -5.806 -3.095 1.00 62.94 77 VAL A O 1
ATOM 577 N N . SER A 1 78 ? 23.553 -5.244 -2.315 1.00 54.56 78 SER A N 1
ATOM 578 C CA . SER A 1 78 ? 23.097 -5.051 -0.939 1.00 54.56 78 SER A CA 1
ATOM 579 C C . SER A 1 78 ? 22.203 -3.818 -0.927 1.00 54.56 78 SER A C 1
ATOM 581 O O . SER A 1 78 ? 22.676 -2.708 -1.172 1.00 54.56 78 SER A O 1
ATOM 583 N N . LEU A 1 79 ? 20.909 -4.020 -0.707 1.00 56.91 79 LEU A N 1
ATOM 584 C CA . LEU A 1 79 ? 19.977 -2.923 -0.519 1.00 56.91 79 LEU A CA 1
ATOM 585 C C . LEU A 1 79 ? 20.212 -2.366 0.886 1.00 56.91 79 LEU A C 1
ATOM 587 O O . LEU A 1 79 ? 20.184 -3.115 1.857 1.00 56.91 79 LEU A O 1
ATOM 591 N N . ASP A 1 80 ? 20.480 -1.068 0.977 1.00 57.06 80 ASP A N 1
ATOM 592 C CA . ASP A 1 80 ? 20.203 -0.295 2.185 1.00 57.06 80 ASP A CA 1
ATOM 593 C C . ASP A 1 80 ? 18.793 0.271 1.967 1.00 57.06 80 ASP A C 1
ATOM 595 O O . ASP A 1 80 ? 18.641 1.185 1.142 1.00 57.06 80 ASP A O 1
ATOM 599 N N . PRO A 1 81 ? 17.741 -0.341 2.543 1.00 53.69 81 PRO A N 1
ATOM 600 C CA . PRO A 1 81 ? 16.360 0.033 2.287 1.00 53.69 81 PRO A CA 1
ATOM 601 C C . PRO A 1 81 ? 16.070 1.362 2.984 1.00 53.69 81 PRO A C 1
ATOM 603 O O . PRO A 1 81 ? 15.394 1.440 4.002 1.00 53.69 81 PRO A O 1
ATOM 606 N N . LYS A 1 82 ? 16.575 2.465 2.433 1.00 55.91 82 LYS A N 1
ATOM 607 C CA . LYS A 1 82 ? 16.078 3.777 2.829 1.00 55.91 82 LYS A CA 1
ATOM 608 C C . LYS A 1 82 ? 14.653 3.875 2.326 1.00 55.91 82 LYS A C 1
ATOM 610 O O . LYS A 1 82 ? 14.452 3.968 1.111 1.00 55.91 82 LYS A O 1
ATOM 615 N N . LYS A 1 83 ? 13.692 3.881 3.257 1.00 55.34 83 LYS A N 1
ATOM 616 C CA . LYS A 1 83 ? 12.293 4.248 3.013 1.00 55.34 83 LYS A CA 1
ATOM 617 C C . LYS A 1 83 ? 12.259 5.649 2.412 1.00 55.34 83 LYS A C 1
ATOM 619 O O . LYS A 1 83 ? 12.193 6.659 3.103 1.00 55.34 83 LYS A O 1
ATOM 624 N N . THR A 1 84 ? 12.416 5.713 1.097 1.00 53.59 84 THR A N 1
ATOM 625 C CA . THR A 1 84 ? 12.356 6.960 0.354 1.00 53.59 84 THR A CA 1
ATOM 626 C C . THR A 1 84 ? 10.894 7.145 0.039 1.00 53.59 84 THR A C 1
ATOM 628 O O . THR A 1 84 ? 10.366 6.506 -0.871 1.00 53.59 84 THR A O 1
ATOM 631 N N . GLN A 1 85 ? 10.235 7.974 0.837 1.00 53.97 85 GLN A N 1
ATOM 632 C CA . GLN A 1 85 ? 8.877 8.385 0.549 1.00 53.97 85 GLN A CA 1
ATOM 633 C C . GLN A 1 85 ? 8.889 9.030 -0.840 1.00 53.97 85 GLN A C 1
ATOM 635 O O . GLN A 1 85 ? 9.594 10.012 -1.080 1.00 53.97 85 GLN A O 1
ATOM 640 N N . VAL A 1 86 ? 8.184 8.427 -1.796 1.00 55.47 86 VAL A N 1
ATOM 641 C CA . VAL A 1 86 ? 8.056 9.026 -3.123 1.00 55.47 86 VAL A CA 1
ATOM 642 C C . VAL A 1 86 ? 7.199 10.276 -2.939 1.00 55.47 86 VAL A C 1
ATOM 644 O O . VAL A 1 86 ? 6.086 10.203 -2.411 1.00 55.47 86 VAL A O 1
ATOM 647 N N . ASP A 1 87 ? 7.735 11.438 -3.310 1.00 49.28 87 ASP A N 1
ATOM 648 C CA . ASP A 1 87 ? 6.990 12.698 -3.318 1.00 49.28 87 ASP A CA 1
ATOM 649 C C . ASP A 1 87 ? 5.988 12.682 -4.474 1.00 49.28 87 ASP A C 1
ATOM 651 O O . ASP A 1 87 ? 6.227 13.179 -5.576 1.00 49.28 87 ASP A O 1
ATOM 655 N N . LEU A 1 88 ? 4.848 12.045 -4.225 1.00 50.22 88 LEU A N 1
ATOM 656 C CA . LEU A 1 88 ? 3.658 12.205 -5.039 1.00 50.22 88 LEU A CA 1
ATOM 657 C C . LEU A 1 88 ? 2.951 1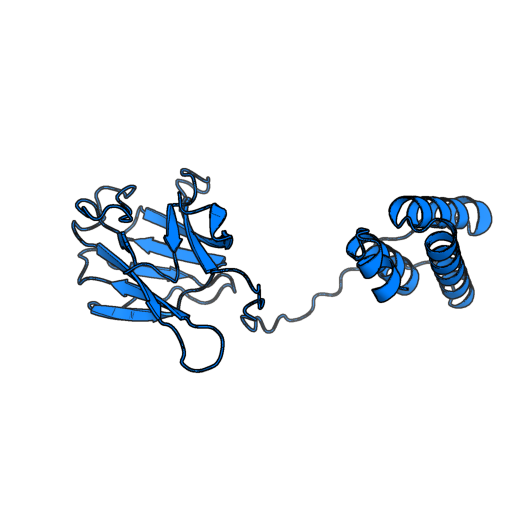3.483 -4.575 1.00 50.22 88 LEU A C 1
ATOM 659 O O . LEU A 1 88 ? 2.623 13.641 -3.406 1.00 50.22 88 LEU A O 1
ATOM 663 N N . VAL A 1 89 ? 2.714 14.404 -5.510 1.00 55.00 89 VAL A N 1
ATOM 664 C CA . VAL A 1 89 ? 2.120 15.740 -5.277 1.00 55.00 89 VAL A CA 1
ATOM 665 C C . VAL A 1 89 ? 0.608 15.671 -4.951 1.00 55.00 89 VAL A C 1
ATOM 667 O O . VAL A 1 89 ? -0.063 16.692 -4.837 1.00 55.00 89 VAL A O 1
ATOM 670 N N . LEU A 1 90 ? 0.040 14.472 -4.804 1.00 56.44 90 LEU A N 1
ATOM 671 C CA . LEU A 1 90 ? -1.388 14.251 -4.553 1.00 56.44 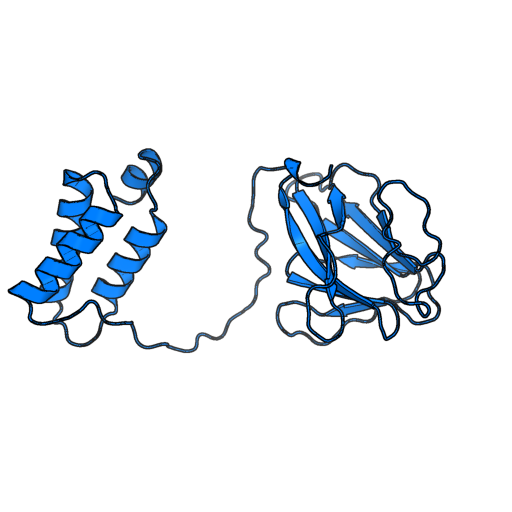90 LEU A CA 1
ATOM 672 C C . LEU A 1 90 ? -1.674 14.086 -3.049 1.00 56.44 90 LEU A C 1
ATOM 674 O O . LEU A 1 90 ? -0.775 13.690 -2.306 1.00 56.44 90 LEU A O 1
ATOM 678 N N . PRO A 1 91 ? -2.915 14.348 -2.580 1.00 62.91 91 PRO A N 1
ATOM 679 C CA . PRO A 1 91 ? -3.287 14.030 -1.207 1.00 62.91 91 PRO A CA 1
ATOM 680 C C . PRO A 1 91 ? -3.086 12.530 -0.975 1.00 62.91 91 PRO A C 1
ATOM 682 O O . PRO A 1 91 ? -3.609 11.705 -1.731 1.00 62.91 91 PRO A O 1
ATOM 685 N N . ARG A 1 92 ? -2.278 12.202 0.037 1.00 76.56 92 ARG A N 1
ATOM 686 C CA . ARG A 1 92 ? -1.888 10.828 0.352 1.00 76.56 92 ARG A CA 1
ATOM 687 C C . ARG A 1 92 ? -3.063 10.133 1.036 1.00 76.56 92 ARG A C 1
ATOM 689 O O . ARG A 1 92 ? -3.588 10.633 2.030 1.00 76.56 92 ARG A O 1
ATOM 696 N N . VAL A 1 93 ? -3.470 8.979 0.522 1.00 89.25 93 VAL A N 1
ATOM 697 C CA . VAL A 1 93 ? -4.380 8.070 1.232 1.00 89.25 93 VAL A CA 1
ATOM 698 C C . VAL A 1 93 ? -3.632 6.783 1.542 1.00 89.25 93 VAL A C 1
ATOM 700 O O . VAL A 1 93 ? -2.855 6.298 0.714 1.00 89.25 93 VAL A O 1
ATOM 703 N N . LEU A 1 94 ? -3.848 6.252 2.740 1.00 93.25 94 LEU A N 1
ATOM 704 C CA . LEU A 1 94 ? -3.280 4.984 3.175 1.00 93.25 94 LEU A CA 1
ATOM 705 C C . LEU A 1 94 ? -4.377 3.926 3.175 1.00 93.25 94 LEU A C 1
ATOM 707 O O . LEU A 1 94 ? -5.400 4.095 3.831 1.00 93.25 94 LEU A O 1
ATOM 711 N N . GLY A 1 95 ? -4.177 2.858 2.414 1.00 95.06 95 GLY A N 1
ATOM 712 C CA . GLY A 1 95 ? -5.105 1.741 2.311 1.00 95.06 95 GLY A CA 1
ATOM 713 C C . GLY A 1 95 ? -4.683 0.581 3.200 1.00 95.06 95 GLY A C 1
ATOM 714 O O . GLY A 1 95 ? -3.523 0.175 3.167 1.00 95.06 95 GLY A O 1
ATOM 715 N N . PHE A 1 96 ? -5.629 0.012 3.942 1.00 97.50 96 PHE A N 1
ATOM 716 C CA . PHE A 1 96 ? -5.461 -1.244 4.672 1.00 97.50 96 PHE A CA 1
ATOM 717 C C . PHE A 1 96 ? -6.110 -2.372 3.873 1.00 97.50 96 PHE A C 1
ATOM 719 O O . PHE A 1 96 ? -7.326 -2.395 3.711 1.00 97.50 96 PHE A O 1
ATOM 726 N N . VAL A 1 97 ? -5.316 -3.314 3.369 1.00 97.69 97 VAL A N 1
ATOM 727 C CA . VAL A 1 97 ? -5.818 -4.473 2.614 1.00 97.69 97 VAL A CA 1
ATOM 728 C C . VAL A 1 97 ? -5.741 -5.708 3.491 1.00 97.69 97 VAL A C 1
ATOM 730 O O . VAL A 1 97 ? -4.651 -6.097 3.912 1.00 97.69 97 VAL A O 1
ATOM 733 N N . ARG A 1 98 ? -6.881 -6.336 3.783 1.00 97.69 98 ARG A N 1
ATOM 734 C CA . ARG A 1 98 ? -6.927 -7.504 4.659 1.00 97.69 98 ARG A CA 1
ATOM 735 C C . ARG A 1 98 ? -6.342 -8.725 3.966 1.00 97.69 98 ARG A C 1
ATOM 737 O O . ARG A 1 98 ? -6.710 -9.037 2.835 1.00 97.69 98 ARG A O 1
ATOM 744 N N . ILE A 1 99 ? -5.479 -9.446 4.676 1.00 96.75 99 ILE A N 1
ATOM 745 C CA . ILE A 1 99 ? -4.925 -10.730 4.250 1.00 96.75 99 ILE A CA 1
ATOM 746 C C . ILE A 1 99 ? -5.476 -11.840 5.144 1.00 96.75 99 ILE A C 1
ATOM 748 O O . ILE A 1 99 ? -5.413 -11.752 6.372 1.00 96.75 99 ILE A O 1
ATOM 752 N N . VAL A 1 100 ? -5.988 -12.903 4.527 1.00 94.38 100 VAL A N 1
ATOM 753 C CA . VAL A 1 100 ? -6.433 -14.125 5.210 1.00 94.38 100 VAL A CA 1
ATOM 754 C C . VAL A 1 100 ? -5.798 -15.317 4.505 1.00 94.38 100 VAL A C 1
ATOM 756 O O . VAL A 1 100 ? -5.896 -15.438 3.287 1.00 94.38 100 VAL A O 1
ATOM 759 N N . ASP A 1 101 ? -5.092 -16.159 5.263 1.00 91.38 101 ASP A N 1
ATOM 760 C CA . ASP A 1 101 ? -4.393 -17.350 4.756 1.00 91.38 101 ASP A CA 1
ATOM 761 C C . ASP A 1 101 ? -3.485 -17.072 3.537 1.00 91.38 101 ASP A C 1
ATOM 763 O O . ASP A 1 101 ? -3.364 -17.879 2.617 1.00 91.38 101 ASP A O 1
ATOM 767 N N . GLY A 1 102 ? -2.836 -15.900 3.531 1.00 89.25 102 GLY A N 1
ATOM 768 C CA . GLY A 1 102 ? -1.914 -15.469 2.474 1.00 89.25 102 GLY A CA 1
ATOM 769 C C . GLY A 1 102 ? -2.581 -14.900 1.218 1.00 89.25 102 GLY A C 1
ATOM 770 O O . GLY A 1 102 ? -1.891 -14.654 0.231 1.00 89.25 102 GLY A O 1
ATOM 771 N N . VAL A 1 103 ? -3.898 -14.676 1.234 1.00 92.81 103 VAL A N 1
ATOM 772 C CA . VAL A 1 103 ? -4.661 -14.132 0.102 1.00 92.81 103 VAL A CA 1
ATOM 773 C C . VAL A 1 103 ? -5.295 -12.794 0.476 1.00 92.81 103 VAL A C 1
ATOM 775 O O . VAL A 1 103 ? -5.718 -12.597 1.615 1.00 92.81 103 VAL A O 1
ATOM 778 N N . ILE A 1 104 ? -5.380 -11.879 -0.494 1.00 96.19 104 ILE A N 1
ATOM 779 C CA . ILE A 1 104 ? -6.137 -10.629 -0.358 1.00 96.19 104 ILE A CA 1
ATOM 780 C C . ILE A 1 104 ? -7.618 -10.962 -0.162 1.00 96.19 104 ILE A C 1
ATOM 782 O O . ILE A 1 104 ? -8.239 -11.591 -1.018 1.00 96.19 104 ILE A O 1
ATOM 786 N N . ALA A 1 105 ? -8.165 -10.538 0.972 1.00 95.56 105 ALA A N 1
ATOM 787 C CA . ALA A 1 105 ? -9.516 -10.854 1.420 1.00 95.56 105 ALA A CA 1
ATOM 788 C C . ALA A 1 105 ? -10.457 -9.640 1.430 1.00 95.56 105 ALA A C 1
ATOM 790 O O . ALA A 1 105 ? -11.656 -9.815 1.638 1.00 95.56 105 ALA A O 1
ATOM 791 N N . SER A 1 106 ? -9.940 -8.431 1.199 1.00 95.94 106 SER A N 1
ATOM 792 C CA . SER A 1 106 ? -10.736 -7.205 1.145 1.00 95.94 106 SER A CA 1
ATOM 793 C C . SER A 1 106 ? -10.263 -6.273 0.031 1.00 95.94 106 SER A C 1
ATOM 795 O O . SER A 1 106 ? -9.122 -6.350 -0.432 1.00 95.94 106 SER A O 1
ATOM 797 N N . GLU A 1 107 ? -11.132 -5.344 -0.359 1.00 94.19 107 GLU A N 1
ATOM 798 C CA . GLU A 1 107 ? -10.682 -4.097 -0.978 1.00 94.19 107 GLU A CA 1
ATOM 799 C C . GLU A 1 107 ? -9.906 -3.253 0.055 1.00 94.19 107 GLU A C 1
ATOM 801 O O . GLU A 1 107 ? -10.004 -3.517 1.261 1.00 94.19 107 GLU A O 1
ATOM 806 N N . PRO A 1 108 ? -9.095 -2.269 -0.370 1.00 94.50 108 PRO A N 1
ATOM 807 C CA . PRO A 1 108 ? -8.391 -1.416 0.577 1.00 94.50 108 PRO A CA 1
ATOM 808 C C . PRO A 1 108 ? -9.367 -0.519 1.349 1.00 94.50 108 PRO A C 1
ATOM 810 O O . PRO A 1 108 ? -10.150 0.213 0.746 1.00 94.50 108 PRO A O 1
ATOM 813 N N . TYR A 1 109 ? -9.268 -0.524 2.677 1.00 95.69 109 TYR A N 1
ATOM 814 C CA . TYR A 1 109 ? -9.917 0.469 3.532 1.00 95.69 109 TYR A CA 1
ATOM 815 C C . TYR A 1 109 ? -9.062 1.737 3.545 1.00 95.69 109 TYR A C 1
ATOM 817 O O . TYR A 1 109 ? -7.950 1.727 4.080 1.00 95.69 109 TYR A O 1
ATOM 825 N N . TRP A 1 110 ? -9.539 2.800 2.902 1.00 94.25 110 TRP A N 1
ATOM 826 C CA . TRP A 1 110 ? -8.769 4.026 2.702 1.00 94.25 110 TRP A CA 1
ATOM 827 C C . TRP A 1 110 ? -8.908 4.991 3.873 1.00 94.25 110 TRP A C 1
ATOM 829 O O . TRP A 1 110 ? -10.008 5.365 4.251 1.00 94.25 110 TRP A O 1
ATOM 839 N N . VAL A 1 111 ? -7.776 5.477 4.374 1.00 93.19 111 VAL A N 1
ATOM 840 C CA . VAL A 1 111 ? -7.706 6.556 5.358 1.00 93.19 111 VAL A CA 1
ATOM 841 C C . VAL A 1 111 ? -7.071 7.767 4.692 1.00 93.19 111 VAL A C 1
ATOM 843 O O . VAL A 1 111 ? -5.976 7.688 4.132 1.00 93.19 111 VAL A O 1
ATOM 846 N N . SER A 1 112 ? -7.763 8.904 4.731 1.00 91.19 112 SER A N 1
ATOM 847 C CA . SER A 1 112 ? -7.280 10.146 4.122 1.00 91.19 112 SER A CA 1
ATOM 848 C C . SER A 1 112 ? -6.359 10.920 5.052 1.00 91.19 112 SER A C 1
ATOM 850 O O . SER A 1 112 ? -6.670 11.089 6.233 1.00 91.19 112 SER A O 1
ATOM 852 N N . SER A 1 113 ? -5.264 11.469 4.512 1.00 89.31 113 SER A N 1
ATOM 853 C CA . SER A 1 113 ? -4.350 12.337 5.263 1.00 89.31 113 SER A CA 1
ATOM 854 C C . SER A 1 113 ? -5.016 13.618 5.785 1.00 89.31 113 SER A C 1
ATOM 856 O O . SER A 1 113 ? -4.462 14.290 6.647 1.00 89.31 113 SER A O 1
ATOM 858 N N . GLY A 1 114 ? -6.181 13.989 5.238 1.00 86.88 114 GLY A N 1
ATOM 859 C CA . GLY A 1 114 ? -6.992 15.124 5.694 1.00 86.88 114 GLY A CA 1
ATOM 860 C C . GLY A 1 114 ? -8.119 14.757 6.667 1.00 86.88 114 GLY A C 1
ATOM 861 O O . GLY A 1 114 ? -8.878 15.639 7.062 1.00 86.88 114 GLY A O 1
ATOM 862 N N . SER A 1 115 ? -8.272 13.477 7.017 1.00 90.12 115 SER A N 1
ATOM 863 C CA . SER A 1 115 ? -9.291 13.004 7.964 1.00 90.12 115 SER A CA 1
ATOM 864 C C . SER A 1 115 ? -8.790 13.052 9.414 1.00 90.12 115 SER A C 1
ATOM 866 O O . SER A 1 115 ? -7.612 13.288 9.675 1.00 90.12 115 SER A O 1
ATOM 868 N N . ALA A 1 116 ? -9.673 12.768 10.376 1.00 92.12 116 ALA A N 1
ATOM 869 C CA . ALA A 1 116 ? -9.293 12.578 11.781 1.00 92.12 116 ALA A CA 1
ATOM 870 C C . ALA A 1 116 ? -8.584 11.228 12.054 1.00 92.12 116 ALA A C 1
ATOM 872 O O . ALA A 1 116 ? -8.292 10.907 13.216 1.00 92.12 116 ALA A O 1
ATOM 873 N N . GLY A 1 117 ? -8.330 10.447 11.000 1.00 94.50 117 GLY A N 1
ATOM 874 C CA . GLY A 1 117 ? -7.892 9.063 11.079 1.00 94.50 117 GLY A CA 1
ATOM 875 C C . GLY A 1 117 ? -9.057 8.079 11.170 1.00 94.50 117 GLY A C 1
ATOM 876 O O . GLY A 1 117 ? -10.221 8.468 11.075 1.00 94.50 117 GLY A O 1
ATOM 877 N N . ALA A 1 118 ? -8.712 6.814 11.381 1.00 97.38 118 ALA A N 1
ATOM 878 C CA . ALA A 1 118 ? -9.641 5.703 11.525 1.00 97.38 118 ALA A CA 1
ATOM 879 C C . ALA A 1 118 ? -9.278 4.871 12.755 1.00 97.38 118 ALA A C 1
ATOM 881 O O . ALA A 1 118 ? -8.099 4.677 13.074 1.00 97.38 118 ALA A O 1
ATOM 882 N N . GLU A 1 119 ? -10.289 4.364 13.444 1.00 98.44 119 GLU A N 1
ATOM 883 C CA . GLU A 1 119 ? -10.112 3.323 14.441 1.00 98.44 119 GLU A CA 1
ATOM 884 C C . GLU A 1 119 ? -10.246 1.938 13.801 1.00 98.44 119 GLU A C 1
ATOM 886 O O . GLU A 1 119 ? -11.021 1.733 12.869 1.00 98.44 119 GLU A O 1
ATOM 891 N N . ILE A 1 120 ? -9.482 0.971 14.303 1.00 98.50 120 ILE A N 1
ATOM 892 C CA . ILE A 1 120 ? -9.557 -0.429 13.901 1.00 98.50 120 ILE A CA 1
ATOM 893 C C . ILE A 1 120 ? -9.966 -1.242 15.121 1.00 98.50 120 ILE A C 1
ATOM 895 O O . ILE A 1 120 ? -9.287 -1.227 16.153 1.00 98.50 120 ILE A O 1
ATOM 899 N N . GLY A 1 121 ? -11.069 -1.973 15.014 1.00 98.19 121 GLY A N 1
ATOM 900 C CA . GLY A 1 121 ? -11.610 -2.703 16.151 1.00 98.19 121 GLY A CA 1
ATOM 901 C C . GLY A 1 121 ? -12.915 -3.414 15.839 1.00 98.19 121 GLY A C 1
ATOM 902 O O . GLY A 1 121 ? -13.626 -3.070 14.901 1.00 98.19 121 GLY A O 1
ATOM 903 N N . ALA A 1 122 ? -13.243 -4.424 16.644 1.00 97.75 122 ALA A N 1
ATOM 904 C CA . ALA A 1 122 ? -14.449 -5.224 16.436 1.00 97.75 122 ALA A CA 1
ATOM 905 C C . ALA A 1 122 ? -15.752 -4.432 16.656 1.00 97.75 122 ALA A C 1
ATOM 907 O O . ALA A 1 122 ? -16.801 -4.858 16.179 1.00 97.75 122 ALA A O 1
ATOM 908 N N . LEU A 1 123 ? -15.696 -3.315 17.393 1.00 97.56 123 LEU A N 1
ATOM 909 C CA . LEU A 1 123 ? -16.830 -2.438 17.705 1.00 97.56 123 LEU A CA 1
ATOM 910 C C . LEU A 1 123 ? -16.516 -0.960 17.399 1.00 97.56 123 LEU A C 1
ATOM 912 O O . LEU A 1 123 ? -17.091 -0.071 18.028 1.00 97.56 123 LEU A O 1
ATOM 916 N N . ALA A 1 124 ? -15.602 -0.691 16.465 1.00 96.19 124 ALA A N 1
ATOM 917 C CA . ALA A 1 124 ? -15.355 0.659 15.968 1.00 96.19 124 ALA A CA 1
ATOM 918 C C . ALA A 1 124 ? -16.598 1.172 15.201 1.00 96.19 124 ALA A C 1
ATOM 920 O O . ALA A 1 124 ? -17.331 0.381 14.604 1.00 96.19 124 ALA A O 1
ATOM 921 N N . THR A 1 125 ? -16.912 2.470 15.285 1.00 95.25 125 THR A N 1
ATOM 922 C CA . THR A 1 125 ? -18.232 3.010 14.855 1.00 95.25 125 THR A CA 1
ATOM 923 C C . THR A 1 125 ? -18.170 4.291 14.030 1.00 95.25 125 THR A C 1
ATOM 925 O O . THR A 1 125 ? -19.201 4.754 13.536 1.00 95.25 125 THR A O 1
ATOM 928 N N . GLY A 1 126 ? -16.990 4.881 13.880 1.00 92.75 126 GLY A N 1
ATOM 929 C CA . GLY A 1 126 ? -16.742 5.982 12.967 1.00 92.75 126 GLY A CA 1
ATOM 930 C C . GLY A 1 126 ? -17.023 5.580 11.520 1.00 92.75 126 GLY A C 1
ATOM 931 O O . GLY A 1 126 ? -16.934 4.415 11.145 1.00 92.75 126 GLY A O 1
ATOM 932 N N . ALA A 1 127 ? -17.371 6.567 10.696 1.00 88.31 127 ALA A N 1
ATOM 933 C CA . ALA A 1 127 ? -17.694 6.342 9.286 1.00 88.31 127 ALA A CA 1
ATOM 934 C C . ALA A 1 127 ? -16.512 5.763 8.485 1.00 88.31 127 ALA A C 1
ATOM 936 O O . ALA A 1 127 ? -16.728 4.992 7.559 1.00 88.31 127 ALA A O 1
ATOM 937 N N . GLU A 1 128 ? -15.287 6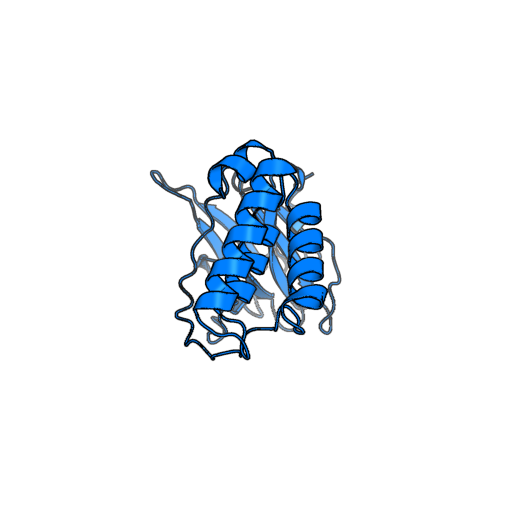.107 8.890 1.00 87.94 128 GLU A N 1
ATOM 938 C CA . GLU A 1 128 ? -14.032 5.678 8.262 1.00 87.94 128 GLU A CA 1
ATOM 939 C C . GLU A 1 128 ? -13.347 4.539 9.043 1.00 87.94 128 GLU A C 1
ATOM 941 O O . GLU A 1 128 ? -12.216 4.169 8.734 1.00 87.94 128 GLU A O 1
ATOM 946 N N . ASP A 1 129 ? -13.994 4.011 10.090 1.00 97.06 129 ASP A N 1
ATOM 947 C CA . ASP A 1 129 ? -13.412 2.980 10.946 1.00 97.06 129 ASP A CA 1
ATOM 948 C C . ASP A 1 129 ? -13.402 1.608 10.259 1.00 97.06 129 ASP A C 1
ATOM 950 O O . ASP A 1 129 ? -14.291 1.241 9.487 1.00 97.06 129 ASP A O 1
ATOM 954 N N . ILE A 1 130 ? -12.403 0.798 10.604 1.00 97.94 130 ILE A N 1
ATOM 955 C CA . ILE A 1 130 ? -12.183 -0.523 10.023 1.00 97.94 130 ILE A CA 1
ATOM 956 C C . ILE A 1 130 ? -12.667 -1.592 11.004 1.00 97.94 130 ILE A C 1
ATOM 958 O O . ILE A 1 130 ? -12.047 -1.857 12.037 1.00 97.94 130 ILE A O 1
ATOM 962 N N . THR A 1 131 ? -13.767 -2.251 10.642 1.00 97.81 131 THR A N 1
ATOM 963 C CA . THR A 1 131 ? -14.400 -3.316 11.443 1.00 97.81 131 THR A CA 1
ATOM 964 C C . THR A 1 131 ? -1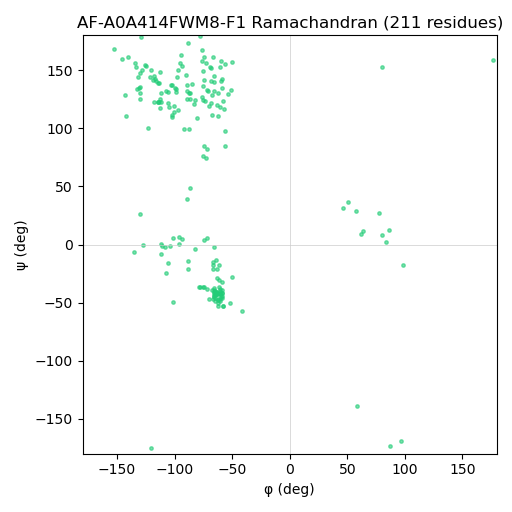4.237 -4.718 10.848 1.00 97.81 131 THR A C 1
ATOM 966 O O . THR A 1 131 ? -14.64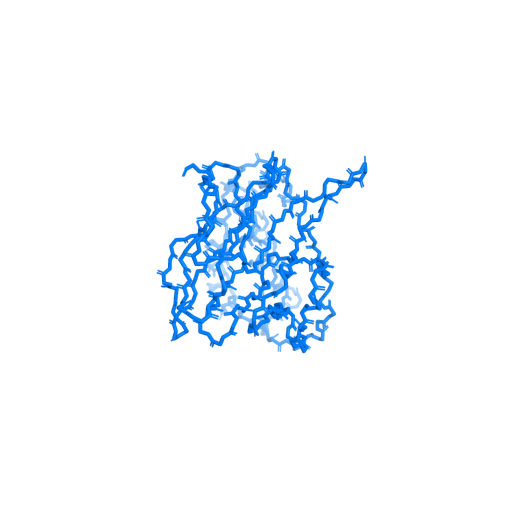6 -5.703 11.464 1.00 97.81 131 THR A O 1
ATOM 969 N N . ASP A 1 132 ? -13.596 -4.848 9.681 1.00 97.56 132 ASP A N 1
ATOM 970 C CA . ASP A 1 132 ? -13.260 -6.139 9.062 1.00 97.56 132 ASP A CA 1
ATOM 971 C C . ASP A 1 132 ? -12.068 -6.796 9.767 1.00 97.56 132 ASP A C 1
ATOM 973 O O . ASP A 1 132 ? -10.921 -6.776 9.316 1.00 97.56 132 ASP A O 1
ATOM 977 N N . VAL A 1 133 ? -12.346 -7.351 10.941 1.00 97.69 133 VAL A N 1
ATOM 978 C CA . VAL A 1 133 ? -11.358 -7.947 11.835 1.00 97.69 133 VAL A CA 1
ATOM 979 C C . VAL A 1 133 ? -11.848 -9.291 12.369 1.00 97.69 133 VAL A C 1
ATOM 981 O O . VAL A 1 133 ? -13.042 -9.585 12.418 1.00 97.69 133 VAL A O 1
ATOM 984 N N . ALA A 1 134 ? -10.919 -10.152 12.778 1.00 96.88 134 ALA A N 1
ATOM 985 C CA . ALA A 1 134 ? -11.258 -11.415 13.422 1.00 96.88 134 ALA A CA 1
ATOM 986 C C . ALA A 1 134 ? -11.683 -11.209 14.890 1.00 96.88 134 ALA A C 1
ATOM 988 O O . ALA A 1 134 ? -11.298 -10.245 15.542 1.00 96.88 134 ALA A O 1
ATOM 989 N N . GLY A 1 135 ? -12.430 -12.164 15.455 1.00 95.25 135 GLY A N 1
ATOM 990 C CA . GLY A 1 135 ? -12.999 -12.052 16.812 1.00 95.25 135 GLY A CA 1
ATOM 991 C C . GLY A 1 135 ? -12.008 -12.021 17.990 1.00 95.25 135 GLY A C 1
ATOM 992 O O . GLY A 1 135 ? -12.438 -11.929 19.131 1.00 95.25 135 GLY A O 1
ATOM 993 N N . ASP A 1 136 ? -10.701 -12.130 17.746 1.00 97.38 136 ASP A N 1
ATOM 994 C CA . ASP A 1 136 ? -9.639 -11.919 18.745 1.00 97.38 136 ASP A CA 1
ATOM 995 C C . ASP A 1 136 ? -9.102 -10.475 18.739 1.00 97.38 136 ASP A C 1
ATOM 997 O O . ASP A 1 136 ? -8.172 -10.148 19.477 1.00 97.38 136 ASP A O 1
ATOM 1001 N N . VAL A 1 137 ? -9.695 -9.593 17.938 1.00 98.31 137 VAL A N 1
ATOM 1002 C CA . VAL A 1 137 ? -9.429 -8.157 17.952 1.00 98.31 137 VAL A CA 1
ATOM 1003 C C . VAL A 1 137 ? -10.370 -7.486 18.957 1.00 98.31 137 VAL A C 1
ATOM 1005 O O . VAL A 1 137 ? -11.583 -7.662 18.907 1.00 98.31 137 VAL A O 1
ATOM 1008 N N . SER A 1 138 ? -9.799 -6.737 19.907 1.00 98.38 138 SER A N 1
ATOM 1009 C CA . SER A 1 138 ? -10.529 -5.892 20.861 1.00 98.38 138 SER A CA 1
ATOM 1010 C C . SER A 1 138 ? -11.555 -4.956 20.198 1.00 98.38 138 SER A C 1
ATOM 1012 O O . SER A 1 138 ? -11.439 -4.611 19.024 1.00 98.38 138 SER A O 1
ATOM 1014 N N . ALA A 1 139 ? -12.548 -4.529 20.984 1.00 98.06 139 ALA A N 1
ATOM 1015 C CA . ALA A 1 139 ? -13.612 -3.613 20.562 1.00 98.06 139 ALA A CA 1
ATOM 1016 C C . ALA A 1 139 ? -13.068 -2.335 19.903 1.00 98.06 139 ALA A C 1
ATOM 1018 O O . ALA A 1 139 ? -13.464 -2.025 18.786 1.00 98.06 139 ALA A O 1
ATOM 1019 N N . HIS A 1 140 ? -12.113 -1.696 20.579 1.00 97.69 140 HIS A N 1
ATOM 1020 C CA . HIS A 1 140 ? -11.327 -0.554 20.122 1.00 97.69 140 HIS A CA 1
ATOM 1021 C C . HIS A 1 140 ? -9.858 -0.985 20.224 1.00 97.69 140 HIS A C 1
ATOM 1023 O O . HIS A 1 140 ? -9.343 -1.116 21.335 1.00 97.69 140 HIS A O 1
ATOM 1029 N N . HIS A 1 141 ? -9.227 -1.388 19.116 1.00 98.25 141 HIS A N 1
ATOM 1030 C CA . HIS A 1 141 ? -7.945 -2.109 19.167 1.00 98.25 141 HIS A CA 1
ATOM 1031 C C . HIS A 1 141 ? -6.754 -1.218 18.851 1.00 98.25 141 HIS A C 1
ATOM 1033 O O . HIS A 1 141 ? -5.766 -1.227 19.581 1.00 98.25 141 HIS A O 1
ATOM 1039 N N . ALA A 1 142 ? -6.844 -0.477 17.754 1.00 98.50 142 ALA A N 1
ATOM 1040 C CA . ALA A 1 142 ? -5.775 0.372 17.264 1.00 98.50 142 ALA A CA 1
ATOM 1041 C C . ALA A 1 142 ? -6.357 1.622 16.607 1.00 98.50 142 ALA A C 1
ATOM 1043 O O . ALA A 1 142 ? -7.514 1.625 16.188 1.00 98.50 142 ALA A O 1
ATOM 1044 N N . ARG A 1 143 ? -5.553 2.675 16.484 1.00 98.06 143 ARG A N 1
ATOM 1045 C CA . ARG A 1 143 ? -5.930 3.886 15.752 1.00 98.06 143 ARG A CA 1
ATOM 1046 C C . ARG A 1 143 ? -4.848 4.267 14.767 1.00 98.06 143 ARG A C 1
ATOM 1048 O O . ARG A 1 143 ? -3.677 4.284 15.129 1.00 98.06 143 ARG A O 1
ATOM 1055 N N . VAL A 1 144 ? -5.254 4.626 13.556 1.00 97.88 144 VAL A N 1
ATOM 1056 C CA . VAL A 1 144 ? -4.380 5.179 12.521 1.00 97.88 144 VAL A CA 1
ATOM 1057 C C . VAL A 1 144 ? -4.757 6.626 12.232 1.00 97.88 144 VAL A C 1
ATOM 1059 O O . VAL A 1 144 ? -5.937 6.966 12.174 1.00 97.88 144 VAL A O 1
ATOM 1062 N N . TRP A 1 145 ? -3.768 7.496 12.057 1.00 96.06 145 TRP A N 1
ATOM 1063 C CA . TRP A 1 145 ? -3.976 8.885 11.645 1.00 96.06 145 TRP A CA 1
ATOM 1064 C C . TRP A 1 145 ? -2.757 9.426 10.906 1.00 96.06 145 TRP A C 1
ATOM 1066 O O . TRP A 1 145 ? -1.687 8.820 10.905 1.00 96.06 145 TRP A O 1
ATOM 1076 N N . TYR A 1 146 ? -2.926 10.582 10.274 1.00 94.12 146 TYR A N 1
ATOM 1077 C CA . TYR A 1 146 ? -1.837 11.303 9.632 1.00 94.12 146 TYR A CA 1
ATOM 1078 C C . TYR A 1 146 ? -1.453 12.527 10.461 1.00 94.12 146 TYR A C 1
ATOM 1080 O O . TYR A 1 146 ? -2.313 13.321 10.844 1.00 94.12 146 TYR A O 1
ATOM 1088 N N . GLU A 1 147 ? -0.161 12.701 10.715 1.00 92.81 147 GLU A N 1
ATOM 1089 C CA . GLU A 1 147 ? 0.392 13.905 11.328 1.00 92.81 147 GLU A CA 1
ATOM 1090 C C . GLU A 1 147 ? 1.034 14.771 10.252 1.00 92.81 147 GLU A C 1
ATOM 1092 O O . GLU A 1 147 ? 2.064 14.418 9.672 1.00 92.81 147 GLU A O 1
ATOM 1097 N N . ALA A 1 148 ? 0.417 15.921 9.981 1.00 86.38 148 ALA A N 1
ATOM 1098 C CA . ALA A 1 148 ? 0.979 16.912 9.076 1.00 86.38 148 ALA A CA 1
ATOM 1099 C C . ALA A 1 148 ? 2.273 17.506 9.658 1.00 86.38 148 ALA A C 1
ATOM 1101 O O . ALA A 1 148 ? 2.353 17.798 10.851 1.00 86.38 148 ALA A O 1
ATOM 1102 N N . ALA A 1 149 ? 3.273 17.713 8.802 1.00 80.31 149 ALA A N 1
ATOM 1103 C CA . ALA A 1 149 ? 4.496 18.428 9.145 1.00 80.31 149 ALA A CA 1
ATOM 1104 C C . ALA A 1 149 ? 4.408 19.889 8.675 1.00 80.31 149 ALA A C 1
ATOM 1106 O O . ALA A 1 149 ? 3.876 20.162 7.599 1.00 80.31 149 ALA A O 1
ATOM 1107 N N . ASP A 1 150 ? 4.978 20.819 9.450 1.00 72.38 150 ASP A N 1
ATOM 1108 C CA . ASP A 1 150 ? 5.037 22.248 9.091 1.00 72.38 150 ASP A CA 1
ATOM 1109 C C . ASP A 1 150 ? 5.860 22.502 7.813 1.00 72.38 150 ASP A C 1
ATOM 1111 O O . ASP A 1 150 ? 5.612 23.455 7.073 1.00 72.38 150 ASP A O 1
ATOM 1115 N N . ALA A 1 151 ? 6.845 21.640 7.544 1.00 63.31 151 ALA A N 1
ATOM 1116 C CA . ALA A 1 151 ? 7.634 21.627 6.320 1.00 63.31 151 ALA A CA 1
ATOM 1117 C C . ALA A 1 151 ? 7.958 20.180 5.916 1.00 63.31 151 ALA A C 1
ATOM 1119 O O . ALA A 1 151 ? 8.498 19.419 6.718 1.00 63.31 151 ALA A O 1
ATOM 1120 N N . GLY A 1 152 ? 7.672 19.823 4.660 1.00 67.69 152 GLY A N 1
ATOM 1121 C CA . GLY A 1 152 ? 7.889 18.479 4.115 1.00 67.69 152 GLY A CA 1
ATOM 1122 C C . GLY A 1 152 ? 6.639 17.596 4.141 1.00 67.69 152 GLY A C 1
ATOM 1123 O O . GLY A 1 152 ? 5.524 18.072 4.356 1.00 67.69 152 GLY A O 1
ATOM 1124 N N . ALA A 1 153 ? 6.827 16.305 3.870 1.00 73.38 153 ALA A N 1
ATOM 1125 C CA . ALA A 1 153 ? 5.763 15.317 3.980 1.00 73.38 153 ALA A CA 1
ATOM 1126 C C . ALA A 1 153 ? 5.477 15.005 5.459 1.00 73.38 153 ALA A C 1
ATOM 1128 O O . ALA A 1 153 ? 6.386 14.956 6.286 1.00 73.38 153 ALA A O 1
ATOM 1129 N N . GLY A 1 154 ? 4.199 14.827 5.788 1.00 85.81 154 GLY A N 1
ATOM 1130 C CA . GLY A 1 154 ? 3.777 14.333 7.094 1.00 85.81 154 GLY A CA 1
ATOM 1131 C C . GLY A 1 154 ? 3.966 12.821 7.213 1.00 85.81 154 GLY A C 1
ATOM 1132 O O . GLY A 1 154 ? 4.393 12.151 6.267 1.00 85.81 154 GLY A O 1
ATOM 1133 N N . ARG A 1 155 ? 3.608 12.289 8.379 1.00 91.12 155 ARG A N 1
ATOM 1134 C CA . ARG A 1 155 ? 3.824 10.885 8.748 1.00 91.12 155 ARG A CA 1
ATOM 1135 C C . ARG A 1 155 ? 2.519 10.178 9.082 1.00 91.12 155 ARG A C 1
ATOM 1137 O O . ARG A 1 155 ? 1.617 10.772 9.671 1.00 91.12 155 ARG A O 1
ATOM 1144 N N . TRP A 1 156 ? 2.427 8.907 8.712 1.00 94.62 156 TRP A N 1
ATOM 1145 C CA . TRP A 1 156 ? 1.330 8.041 9.130 1.00 94.62 156 TRP A CA 1
ATOM 1146 C C . TRP A 1 156 ? 1.674 7.399 10.464 1.00 94.62 156 TRP A C 1
ATOM 1148 O O . TRP A 1 156 ? 2.751 6.836 10.629 1.00 94.62 156 TRP A O 1
ATOM 1158 N N . MET A 1 157 ? 0.745 7.480 11.404 1.00 97.06 157 MET A N 1
ATOM 1159 C CA . MET A 1 157 ? 0.913 7.000 12.765 1.00 97.06 157 MET A CA 1
ATOM 1160 C C . MET A 1 157 ? -0.082 5.887 13.049 1.00 97.06 157 MET A C 1
ATOM 1162 O O . MET A 1 157 ? -1.231 5.956 12.613 1.00 97.06 157 MET A O 1
ATOM 1166 N N . LEU A 1 158 ? 0.354 4.887 13.809 1.00 98.31 158 LEU A N 1
ATOM 1167 C CA . LEU A 1 158 ? -0.478 3.807 14.324 1.00 98.31 158 LEU A CA 1
ATOM 1168 C C . LEU A 1 158 ? -0.235 3.653 15.822 1.00 98.31 158 LEU A C 1
ATOM 1170 O O . LEU A 1 158 ? 0.916 3.534 16.240 1.00 98.31 158 LEU A O 1
ATOM 1174 N N . SER A 1 159 ? -1.302 3.598 16.616 1.00 98.25 159 SER A N 1
ATOM 1175 C CA . SER A 1 159 ? -1.226 3.273 18.041 1.00 98.25 159 SER A CA 1
ATOM 1176 C C . SER A 1 159 ? -2.041 2.044 18.410 1.00 98.25 159 SER A C 1
ATOM 1178 O O . SER A 1 159 ? -3.074 1.764 17.804 1.00 98.25 159 SER A O 1
ATOM 1180 N N . ASP A 1 160 ? -1.583 1.330 19.438 1.00 98.06 160 ASP A N 1
ATOM 1181 C CA . ASP A 1 160 ? -2.366 0.301 20.126 1.00 98.06 160 ASP A CA 1
ATOM 1182 C C . ASP A 1 160 ? -3.206 0.960 21.230 1.00 98.06 160 ASP A C 1
ATOM 1184 O O . ASP A 1 160 ? -2.658 1.637 22.093 1.00 98.06 160 ASP A O 1
ATOM 1188 N N . LEU A 1 161 ? -4.526 0.759 21.238 1.00 97.69 161 LEU A N 1
ATOM 1189 C CA . LEU A 1 161 ? -5.457 1.389 22.192 1.00 97.69 161 LEU A CA 1
ATOM 1190 C C . LEU A 1 161 ? -5.640 0.558 23.474 1.00 97.69 161 LEU A C 1
ATOM 1192 O O . LEU A 1 161 ? -6.750 0.375 23.979 1.00 97.69 161 LEU A O 1
ATOM 1196 N N . GLY A 1 162 ? -4.553 -0.029 23.968 1.00 96.44 162 GLY A N 1
ATOM 1197 C CA . GLY A 1 162 ? -4.574 -0.876 25.157 1.00 96.44 162 GLY A CA 1
ATOM 1198 C C . GLY A 1 162 ? -5.120 -2.282 24.902 1.00 96.44 162 GLY A C 1
ATOM 1199 O O . GLY A 1 162 ? -5.616 -2.933 25.833 1.00 96.44 162 GLY A O 1
ATOM 1200 N N . SER A 1 163 ? -4.998 -2.777 23.670 1.00 96.88 163 SER A N 1
ATOM 1201 C CA . SER A 1 163 ? -5.622 -4.011 23.196 1.00 96.88 163 SER A CA 1
ATOM 1202 C C . SER A 1 163 ? -5.251 -5.243 24.038 1.00 96.88 163 SER A C 1
ATOM 1204 O O . SER A 1 163 ? -4.223 -5.311 24.724 1.00 96.88 163 SER A O 1
ATOM 1206 N N . SER A 1 164 ? -6.113 -6.262 24.025 1.00 97.31 164 SER A N 1
ATOM 1207 C CA . SER A 1 164 ? -5.879 -7.483 24.810 1.00 97.31 164 SER A CA 1
ATOM 1208 C C . SER A 1 164 ? -4.792 -8.369 24.202 1.00 97.31 164 SER A C 1
ATOM 1210 O O . SER A 1 164 ? -4.018 -8.972 24.941 1.00 97.31 164 SER A O 1
ATOM 1212 N N . ASN A 1 165 ? -4.727 -8.430 22.868 1.00 97.25 165 ASN A N 1
ATOM 1213 C CA . ASN A 1 165 ? -3.864 -9.365 22.138 1.00 97.25 165 ASN A CA 1
ATOM 1214 C C . ASN A 1 165 ? -2.692 -8.685 21.405 1.00 97.25 165 ASN A C 1
ATOM 1216 O O . ASN A 1 165 ? -1.836 -9.381 20.848 1.00 97.25 165 ASN A O 1
ATOM 1220 N N . GLY A 1 166 ? -2.606 -7.356 21.487 1.00 97.31 166 GLY A N 1
ATOM 1221 C CA . GLY A 1 166 ? -1.502 -6.540 21.000 1.00 97.31 166 GLY A CA 1
ATOM 1222 C C . GLY A 1 166 ? -1.542 -6.262 19.500 1.00 97.31 166 GLY A C 1
ATOM 1223 O O . GLY A 1 166 ? -1.991 -7.090 18.703 1.00 97.31 166 GLY A O 1
ATOM 1224 N N . THR A 1 167 ? -0.939 -5.133 19.142 1.00 98.38 167 THR A N 1
ATOM 1225 C CA . THR A 1 167 ? -0.667 -4.702 17.768 1.00 98.38 167 THR A CA 1
ATOM 1226 C C . THR A 1 167 ? 0.804 -4.931 17.416 1.00 98.38 167 THR A C 1
ATOM 1228 O O . THR A 1 167 ? 1.701 -4.686 18.228 1.00 98.38 167 THR A O 1
ATOM 1231 N N . VAL A 1 168 ? 1.073 -5.436 16.214 1.00 97.88 168 VAL A N 1
ATOM 1232 C CA . VAL A 1 168 ? 2.432 -5.663 15.699 1.00 97.88 168 VAL A CA 1
ATOM 1233 C C . VAL A 1 168 ? 2.558 -5.070 14.303 1.00 97.88 168 VAL A C 1
ATOM 1235 O O . VAL A 1 168 ? 1.690 -5.300 13.468 1.00 97.88 168 VAL A O 1
ATOM 1238 N N . VAL A 1 169 ? 3.652 -4.361 14.045 1.00 97.06 169 VAL A N 1
ATOM 1239 C CA . VAL A 1 169 ? 4.037 -3.868 12.720 1.00 97.06 169 VAL A CA 1
ATOM 1240 C C . VAL A 1 169 ? 5.223 -4.686 12.222 1.00 97.06 169 VAL A C 1
ATOM 1242 O O . VAL A 1 169 ? 6.183 -4.904 12.961 1.00 97.06 169 VAL A O 1
ATOM 1245 N N . VAL A 1 170 ? 5.161 -5.163 10.984 1.00 94.69 170 VAL A N 1
ATOM 1246 C CA . VAL A 1 170 ? 6.295 -5.783 10.293 1.00 94.69 170 VAL A CA 1
ATOM 1247 C C . VAL A 1 170 ? 6.660 -4.891 9.125 1.00 94.69 170 VAL A C 1
ATOM 1249 O O . VAL A 1 170 ? 5.822 -4.603 8.279 1.00 94.69 170 VAL A O 1
ATOM 1252 N N . ASP A 1 171 ? 7.904 -4.442 9.105 1.00 89.50 171 ASP A N 1
ATOM 1253 C CA . ASP A 1 171 ? 8.410 -3.591 8.039 1.00 89.50 171 ASP A CA 1
ATOM 1254 C C . ASP A 1 171 ? 8.502 -4.366 6.715 1.00 89.50 171 ASP A C 1
ATOM 1256 O O . ASP A 1 171 ? 8.911 -5.534 6.691 1.00 89.50 171 ASP A O 1
ATOM 1260 N N . GLY A 1 172 ? 8.162 -3.704 5.609 1.00 77.31 172 GLY A N 1
ATOM 1261 C CA . GLY A 1 172 ? 8.319 -4.252 4.261 1.00 77.31 172 GLY A CA 1
ATOM 1262 C C . GLY A 1 172 ? 9.778 -4.515 3.860 1.00 77.31 172 GLY A C 1
ATOM 1263 O O . GLY A 1 172 ? 10.029 -5.212 2.875 1.00 77.31 172 GLY A O 1
ATOM 1264 N N . ASP A 1 173 ? 10.749 -3.990 4.614 1.00 78.00 173 ASP A N 1
ATOM 1265 C CA . ASP A 1 173 ? 12.181 -4.220 4.395 1.00 78.00 173 ASP A CA 1
ATOM 1266 C C . ASP A 1 173 ? 12.724 -5.543 4.979 1.00 78.00 173 ASP A C 1
ATOM 1268 O O . ASP A 1 173 ? 13.888 -5.890 4.757 1.00 78.00 173 ASP A O 1
ATOM 1272 N N . GLY A 1 174 ? 11.883 -6.312 5.682 1.00 69.19 174 GLY A N 1
ATOM 1273 C CA . GLY A 1 174 ? 12.267 -7.577 6.311 1.00 69.19 174 GLY A CA 1
ATOM 1274 C C . GLY A 1 174 ? 12.858 -7.433 7.717 1.00 69.19 174 GLY A C 1
ATOM 1275 O O . GLY A 1 174 ? 13.413 -8.404 8.243 1.00 69.19 174 GLY A O 1
ATOM 1276 N N . SER A 1 175 ? 12.738 -6.259 8.341 1.00 79.94 175 SER A N 1
ATOM 1277 C CA . SER A 1 175 ? 13.080 -6.048 9.747 1.00 79.94 175 SER A CA 1
ATOM 1278 C C . SER A 1 175 ? 12.261 -6.936 10.689 1.00 79.94 175 SER A C 1
ATOM 1280 O O . SER A 1 175 ? 11.177 -7.432 10.370 1.00 79.94 175 SER A O 1
ATOM 1282 N N . ALA A 1 176 ? 12.797 -7.150 11.894 1.00 87.00 176 ALA A N 1
ATOM 1283 C CA . ALA A 1 176 ? 12.107 -7.924 12.917 1.00 87.00 176 ALA A CA 1
ATOM 1284 C C . ALA A 1 176 ? 10.753 -7.271 13.277 1.00 87.00 176 ALA A C 1
ATOM 1286 O O . ALA A 1 176 ? 10.693 -6.047 13.401 1.00 87.00 176 ALA A O 1
ATOM 1287 N N . PRO A 1 177 ? 9.685 -8.062 13.501 1.00 94.31 177 PRO A N 1
ATOM 1288 C CA . PRO A 1 177 ? 8.387 -7.534 13.913 1.00 94.31 177 PRO A CA 1
ATOM 1289 C C . PRO A 1 177 ? 8.474 -6.648 15.165 1.00 94.31 177 PRO A C 1
ATOM 1291 O O . PRO A 1 177 ? 9.000 -7.074 16.197 1.00 94.31 177 PRO A O 1
ATOM 1294 N N . LEU A 1 178 ? 7.900 -5.448 15.098 1.00 95.38 178 LEU A N 1
ATOM 1295 C CA . LEU A 1 178 ? 7.792 -4.504 16.205 1.00 95.38 178 LEU A CA 1
ATOM 1296 C C . LEU A 1 178 ? 6.418 -4.626 16.862 1.00 95.38 178 LEU A C 1
ATOM 1298 O O . LEU A 1 178 ? 5.396 -4.307 16.260 1.00 95.38 178 LEU A O 1
ATOM 1302 N N . ARG A 1 179 ? 6.376 -5.052 18.125 1.00 96.69 179 ARG A N 1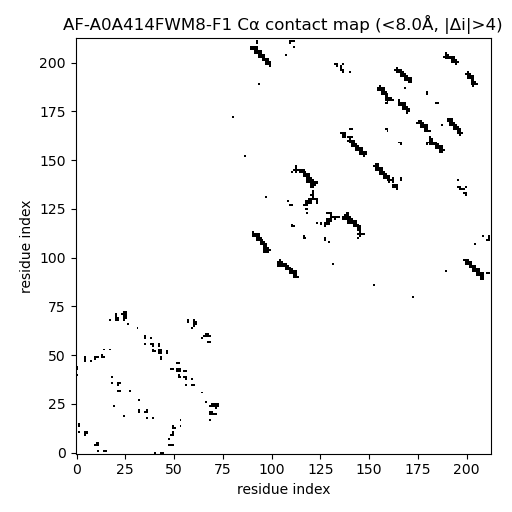
ATOM 1303 C CA . ARG A 1 179 ? 5.152 -4.979 18.930 1.00 96.69 179 ARG A CA 1
ATOM 1304 C C . ARG A 1 179 ? 5.016 -3.580 19.522 1.00 96.69 179 ARG A C 1
ATOM 1306 O O . ARG A 1 179 ? 5.890 -3.159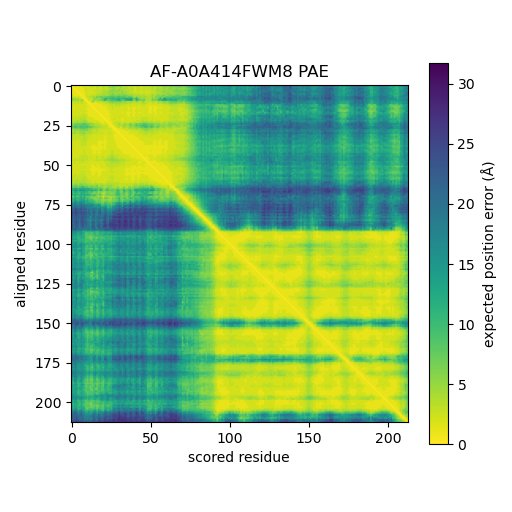 20.275 1.00 96.69 179 ARG A O 1
ATOM 1313 N N . ILE A 1 180 ? 3.918 -2.901 19.201 1.00 97.12 180 ILE A N 1
ATOM 1314 C CA . ILE A 1 180 ? 3.612 -1.576 19.743 1.00 97.12 180 ILE A CA 1
ATOM 1315 C C . ILE A 1 180 ? 3.254 -1.740 21.224 1.00 97.12 180 ILE A C 1
ATOM 1317 O O . ILE A 1 180 ? 2.476 -2.631 21.586 1.00 97.12 180 ILE A O 1
ATOM 1321 N N . ALA A 1 181 ? 3.846 -0.919 22.090 1.00 95.88 181 ALA A N 1
ATOM 1322 C CA . ALA A 1 181 ? 3.425 -0.857 23.482 1.00 95.88 181 ALA A CA 1
ATOM 1323 C C . ALA A 1 181 ? 2.029 -0.223 23.585 1.00 95.88 181 ALA A C 1
ATOM 1325 O O . ALA A 1 181 ? 1.612 0.563 22.738 1.00 95.88 181 ALA A O 1
ATOM 1326 N N . LYS A 1 182 ? 1.284 -0.581 24.629 1.00 93.94 182 LYS A N 1
ATOM 1327 C CA . LYS A 1 182 ? -0.066 -0.048 24.840 1.00 93.94 182 LYS A CA 1
ATOM 1328 C C . LYS A 1 182 ? -0.031 1.472 24.960 1.00 93.94 182 LYS A C 1
ATOM 1330 O O . LYS A 1 182 ? 0.813 1.996 25.681 1.00 93.94 182 LYS A O 1
ATOM 1335 N N . ASP A 1 183 ? -0.958 2.132 24.275 1.00 92.88 183 ASP A N 1
ATOM 1336 C CA . ASP A 1 183 ? -1.120 3.587 24.212 1.00 92.88 183 ASP A CA 1
ATOM 1337 C C . ASP A 1 183 ? 0.082 4.340 23.607 1.00 92.88 183 ASP A C 1
ATOM 1339 O O . ASP A 1 183 ? 0.107 5.572 23.606 1.00 92.88 183 ASP A O 1
ATOM 1343 N N . GLU A 1 184 ? 1.059 3.623 23.044 1.00 94.06 184 GLU A N 1
ATOM 1344 C CA . GLU A 1 184 ? 2.144 4.213 22.265 1.00 94.06 184 GLU A CA 1
ATOM 1345 C C . GLU A 1 184 ? 1.809 4.229 20.775 1.00 94.06 184 GLU A C 1
ATOM 1347 O O . GLU A 1 184 ? 1.034 3.412 20.272 1.00 94.06 184 GLU A O 1
ATOM 1352 N N . ALA A 1 185 ? 2.420 5.178 20.068 1.00 95.81 185 ALA A N 1
ATOM 1353 C CA . ALA A 1 185 ? 2.278 5.356 18.634 1.00 95.81 185 ALA A CA 1
ATOM 1354 C C . ALA A 1 185 ? 3.619 5.134 17.937 1.00 95.81 185 ALA A C 1
ATOM 1356 O O . ALA A 1 185 ? 4.659 5.590 18.414 1.00 95.81 185 ALA A O 1
ATOM 1357 N N . VAL A 1 186 ? 3.583 4.481 16.782 1.00 96.12 186 VAL A N 1
ATOM 1358 C CA . VAL A 1 186 ? 4.740 4.305 15.902 1.00 96.12 186 VAL A CA 1
ATOM 1359 C C . VAL A 1 186 ? 4.407 4.814 14.510 1.00 96.12 186 VAL A C 1
ATOM 1361 O O . VAL A 1 186 ? 3.243 4.847 14.107 1.00 96.12 186 VAL A O 1
ATOM 1364 N N . GLU A 1 187 ? 5.437 5.220 13.780 1.00 95.06 187 GLU A N 1
ATOM 1365 C CA . GLU A 1 187 ? 5.303 5.580 12.375 1.00 95.06 187 GLU A CA 1
ATOM 1366 C C . GLU A 1 187 ? 5.161 4.317 11.516 1.00 95.06 187 GLU A C 1
ATOM 1368 O O . GLU A 1 187 ? 5.879 3.335 11.715 1.00 95.06 187 GLU A O 1
ATOM 1373 N N . ILE A 1 188 ? 4.238 4.353 10.558 1.00 94.50 188 ILE A N 1
ATOM 1374 C CA . ILE A 1 188 ? 3.962 3.273 9.607 1.00 94.50 188 ILE A CA 1
ATOM 1375 C C . ILE A 1 188 ? 4.035 3.793 8.174 1.00 94.50 188 ILE A C 1
ATOM 1377 O O . ILE A 1 188 ? 3.833 4.977 7.906 1.00 94.50 188 ILE A O 1
ATOM 1381 N N . HIS A 1 189 ? 4.321 2.898 7.237 1.00 92.06 189 HIS A N 1
ATOM 1382 C CA . HIS A 1 189 ? 4.575 3.235 5.845 1.00 92.06 189 HIS A CA 1
ATOM 1383 C C . HIS A 1 189 ? 3.804 2.301 4.907 1.00 92.06 189 HIS A C 1
ATOM 1385 O O . HIS A 1 189 ? 3.560 1.139 5.240 1.00 92.06 189 HIS A O 1
ATOM 1391 N N . PRO A 1 190 ? 3.458 2.764 3.694 1.00 91.06 190 PRO A N 1
ATOM 1392 C CA . PRO A 1 190 ? 3.072 1.860 2.619 1.00 91.06 190 PRO A CA 1
ATOM 1393 C C . PRO A 1 190 ? 4.122 0.755 2.433 1.00 91.06 190 PRO A C 1
ATOM 1395 O O . PRO A 1 190 ? 5.318 1.038 2.365 1.00 91.06 190 PRO A O 1
ATOM 1398 N N . GLY A 1 191 ? 3.666 -0.491 2.333 1.00 90.62 191 GLY A N 1
ATOM 1399 C CA . GLY A 1 191 ? 4.502 -1.689 2.282 1.00 90.62 191 GLY A CA 1
ATOM 1400 C C . GLY A 1 191 ? 4.657 -2.418 3.620 1.00 90.62 191 GLY A C 1
ATOM 1401 O O . GLY A 1 191 ? 5.013 -3.593 3.596 1.00 90.62 191 GLY A O 1
ATOM 1402 N N . ASP A 1 192 ? 4.356 -1.777 4.754 1.00 94.62 192 ASP A N 1
ATOM 1403 C CA . ASP A 1 192 ? 4.370 -2.448 6.059 1.00 94.62 192 ASP A CA 1
ATOM 1404 C C . ASP A 1 192 ? 3.159 -3.402 6.206 1.00 94.62 192 ASP A C 1
ATOM 1406 O O . ASP A 1 192 ? 2.102 -3.217 5.590 1.00 94.62 192 ASP A O 1
ATOM 1410 N N . GLU A 1 193 ? 3.290 -4.412 7.068 1.00 95.81 193 GLU A N 1
ATOM 1411 C CA . GLU A 1 193 ? 2.183 -5.246 7.544 1.00 95.81 193 GLU A CA 1
ATOM 1412 C C . GLU A 1 193 ? 1.773 -4.854 8.966 1.00 95.81 193 GLU A C 1
ATOM 1414 O O . GLU A 1 193 ? 2.615 -4.716 9.853 1.00 95.81 193 GLU A O 1
ATOM 1419 N N . VAL A 1 194 ? 0.469 -4.778 9.223 1.00 97.62 194 VAL A N 1
ATOM 1420 C CA . VAL A 1 194 ? -0.102 -4.551 10.556 1.00 97.62 194 VAL A CA 1
ATOM 1421 C C . VAL A 1 194 ? -0.875 -5.786 10.993 1.00 97.62 194 VAL A C 1
ATOM 1423 O O . VAL A 1 194 ? -1.820 -6.212 10.330 1.00 97.62 194 VAL A O 1
ATOM 1426 N N . ARG A 1 195 ? -0.500 -6.364 12.134 1.00 97.69 195 ARG A N 1
ATOM 1427 C CA . ARG A 1 195 ? -1.123 -7.560 12.709 1.00 97.69 195 ARG A CA 1
ATOM 1428 C C . ARG A 1 195 ? -1.816 -7.213 14.019 1.00 97.69 195 ARG A C 1
ATOM 1430 O O . ARG A 1 195 ? -1.174 -6.716 14.945 1.00 97.69 195 ARG A O 1
ATOM 1437 N N . LEU A 1 196 ? -3.114 -7.498 14.093 1.00 98.00 196 LEU A N 1
ATOM 1438 C CA . LEU A 1 196 ? -3.955 -7.259 15.268 1.00 98.00 196 LEU A CA 1
ATOM 1439 C C . LEU A 1 196 ? -4.383 -8.598 15.861 1.00 98.00 196 LEU A C 1
ATOM 1441 O O . LEU A 1 196 ? -5.058 -9.404 15.209 1.00 98.00 196 LEU A O 1
ATOM 1445 N N . GLY A 1 197 ? -3.972 -8.848 17.101 1.00 95.50 197 GLY A N 1
ATOM 1446 C CA . GLY A 1 197 ? -4.093 -10.175 17.690 1.00 95.50 197 GLY A CA 1
ATOM 1447 C C . GLY A 1 197 ? -3.354 -11.238 16.870 1.00 95.50 197 GLY A C 1
ATOM 1448 O O . GLY A 1 197 ? -2.233 -11.022 16.416 1.00 95.50 197 GLY A O 1
ATOM 1449 N N . SER A 1 198 ? -3.965 -12.410 16.715 1.00 93.81 198 SER A N 1
ATOM 1450 C CA . SER A 1 198 ? -3.348 -13.577 16.070 1.00 93.81 198 SER A CA 1
ATOM 1451 C C . SER A 1 198 ? -3.880 -13.880 14.668 1.00 93.81 198 SER A C 1
ATOM 1453 O O . SER A 1 198 ? -3.244 -14.638 13.939 1.00 93.81 198 SER A O 1
ATOM 1455 N N . ARG A 1 199 ? -5.035 -13.316 14.283 1.00 94.31 199 ARG A N 1
ATOM 1456 C CA . ARG A 1 199 ? -5.750 -13.697 13.046 1.00 94.31 199 ARG A CA 1
ATOM 1457 C C . ARG A 1 199 ? -6.115 -12.546 12.116 1.00 94.31 199 ARG A C 1
ATOM 1459 O O . ARG A 1 199 ? -6.734 -12.783 11.082 1.00 94.31 199 ARG A O 1
ATOM 1466 N N . THR A 1 200 ? -5.782 -11.311 12.472 1.00 98.06 200 THR A N 1
ATOM 1467 C CA . THR A 1 200 ? -6.036 -10.159 11.603 1.00 98.06 200 THR A CA 1
ATOM 1468 C C . THR A 1 200 ? -4.710 -9.614 11.121 1.00 98.06 200 THR A C 1
ATOM 1470 O O . THR A 1 200 ? -3.847 -9.279 11.927 1.00 98.06 200 THR A O 1
ATOM 1473 N N . THR A 1 201 ? -4.532 -9.555 9.806 1.00 98.00 201 THR A N 1
ATOM 1474 C CA . THR A 1 201 ? -3.359 -8.965 9.160 1.00 98.00 201 THR A CA 1
ATOM 1475 C C . THR A 1 201 ? -3.823 -8.047 8.043 1.00 98.00 201 THR A C 1
ATOM 1477 O O . THR A 1 201 ? -4.684 -8.425 7.247 1.00 98.00 201 THR A O 1
ATOM 1480 N N . PHE A 1 202 ? -3.242 -6.856 7.994 1.00 98.19 202 PHE A N 1
ATOM 1481 C CA . PHE A 1 202 ? -3.402 -5.894 6.917 1.00 98.19 202 PHE A CA 1
ATOM 1482 C C . PHE A 1 202 ? -2.049 -5.621 6.268 1.00 98.19 202 PHE A C 1
ATOM 1484 O O . PHE A 1 202 ? -1.049 -5.509 6.972 1.00 98.19 202 PHE A O 1
ATOM 1491 N N . VAL A 1 203 ? -2.028 -5.476 4.947 1.00 96.81 203 VAL A N 1
ATOM 1492 C CA . VAL A 1 203 ? -0.907 -4.882 4.207 1.00 96.81 203 VAL A CA 1
ATOM 1493 C C . VAL A 1 203 ? -1.259 -3.434 3.902 1.00 96.81 203 VAL A C 1
ATOM 1495 O O . VAL A 1 203 ? -2.384 -3.146 3.478 1.00 96.81 203 VAL A O 1
ATOM 1498 N N . LEU A 1 204 ? -0.305 -2.533 4.117 1.00 95.62 204 LEU A N 1
ATOM 1499 C CA . LEU A 1 204 ? -0.489 -1.109 3.881 1.00 95.62 204 LEU A CA 1
ATOM 1500 C C . LEU A 1 204 ? -0.116 -0.739 2.448 1.00 95.62 204 LEU A C 1
ATOM 1502 O O . LEU A 1 204 ? 0.953 -1.099 1.958 1.00 95.62 204 LEU A O 1
ATOM 1506 N N . VAL A 1 205 ? -0.974 0.020 1.775 1.00 92.94 205 VAL A N 1
ATOM 1507 C CA . VAL A 1 205 ? -0.754 0.476 0.395 1.00 92.94 205 VAL A CA 1
ATOM 1508 C C . VAL A 1 205 ? -0.969 1.979 0.275 1.00 92.94 205 VAL A C 1
ATOM 1510 O O . VAL A 1 205 ? -1.800 2.554 0.971 1.00 92.94 205 VAL A O 1
ATOM 1513 N N . GLU A 1 206 ? -0.227 2.633 -0.616 1.00 89.88 206 GLU A N 1
ATOM 1514 C CA . GLU A 1 206 ? -0.460 4.042 -0.950 1.00 89.88 206 GLU A CA 1
ATOM 1515 C C . GLU A 1 206 ? -1.457 4.136 -2.108 1.00 89.88 206 GLU A C 1
ATOM 1517 O O . GLU A 1 206 ? -1.364 3.385 -3.082 1.00 89.88 206 GLU A O 1
ATOM 1522 N N . GLY A 1 207 ? -2.403 5.067 -2.008 1.00 84.06 207 GLY A N 1
ATOM 1523 C CA . GLY A 1 207 ? -3.365 5.365 -3.066 1.00 84.06 207 GLY A CA 1
ATOM 1524 C C . GLY A 1 207 ? -3.437 6.855 -3.388 1.00 84.06 207 GLY A C 1
ATOM 1525 O O . GLY A 1 207 ? -2.776 7.689 -2.764 1.00 84.06 207 GLY A O 1
ATOM 1526 N N . ALA A 1 208 ? -4.282 7.195 -4.361 1.00 75.75 208 ALA A N 1
ATOM 1527 C CA . ALA A 1 208 ? -4.623 8.577 -4.683 1.00 75.75 208 ALA A CA 1
ATOM 1528 C C . ALA A 1 208 ? -5.941 8.989 -4.011 1.00 75.75 208 ALA A C 1
ATOM 1530 O O . ALA A 1 208 ? -6.847 8.175 -3.849 1.00 75.75 208 ALA A O 1
ATOM 1531 N N . ALA A 1 209 ? -6.072 10.277 -3.686 1.00 64.25 209 ALA A N 1
ATOM 1532 C CA . ALA A 1 209 ? -7.224 10.856 -2.988 1.00 64.25 209 ALA A CA 1
ATOM 1533 C C . ALA A 1 209 ? -8.609 10.507 -3.567 1.00 64.25 209 ALA A C 1
ATOM 1535 O O . ALA A 1 209 ? -9.589 10.477 -2.830 1.00 64.25 209 ALA A O 1
ATOM 1536 N N . GLU A 1 210 ? -8.707 10.234 -4.871 1.00 67.19 210 GLU A N 1
ATOM 1537 C CA . GLU A 1 210 ? -9.967 9.864 -5.532 1.00 67.19 210 GLU A CA 1
ATOM 1538 C C . GLU A 1 210 ? -10.529 8.509 -5.070 1.00 67.19 210 GLU A C 1
ATOM 1540 O O . GLU A 1 210 ? -11.699 8.224 -5.323 1.00 67.19 210 GLU A O 1
ATOM 1545 N N . MET A 1 211 ? -9.717 7.694 -4.389 1.00 63.84 211 MET A N 1
ATOM 1546 C CA . MET A 1 211 ? -10.061 6.335 -3.970 1.00 63.84 211 MET A CA 1
ATOM 1547 C C . MET A 1 211 ? -10.759 6.255 -2.601 1.00 63.84 211 MET A C 1
ATOM 1549 O O . MET A 1 211 ? -11.346 5.224 -2.306 1.00 63.84 211 MET A O 1
ATOM 1553 N N . ALA A 1 212 ? -10.747 7.318 -1.786 1.00 58.41 212 ALA A N 1
ATOM 1554 C CA . ALA A 1 212 ? -11.336 7.334 -0.437 1.00 58.41 212 ALA A CA 1
ATOM 1555 C C . ALA A 1 212 ? -12.843 7.688 -0.426 1.00 58.41 212 ALA A C 1
ATOM 1557 O O . ALA A 1 212 ? -13.251 8.601 0.287 1.00 58.41 212 ALA A O 1
ATOM 1558 N N . ARG A 1 213 ? -13.654 7.050 -1.279 1.00 48.88 213 ARG A N 1
ATOM 1559 C CA . ARG A 1 213 ? -15.097 7.333 -1.413 1.00 48.88 213 ARG A CA 1
ATOM 1560 C C . ARG A 1 213 ? -15.983 6.226 -0.877 1.00 48.88 213 ARG A C 1
ATOM 1562 O O . ARG A 1 213 ? -15.648 5.052 -1.130 1.00 48.88 213 ARG A O 1
#